Protein AF-0000000066821382 (afdb_homodimer)

Foldseek 3Di:
DDDDDDPPPDDPPPPPPPPPPPPPPPPPPPPVPPCPPPPCPVVVQDDVLVVQVVLPAASAPAAPQWDHKDADPPFQKMKIAGPAWFWDDQPQKIKIFGRMWIFHGHRPDTPPIPGIDIDDDDDDFAWDDWDADPVVRDIDTDTDDDDDDDDSVSRNDHHHTDPDRPSPPPPPCPDD/DDDDPPVVPDDPPDPDDPPPPVPPVPPVPPPVPPVPPPPCPVVVQDDVLNVQVVLPAASQPAAPQWDHKDADPPFQKMKIAGPAWFWDDQPLKIKIFGRMWIFGGHRPDTPPIPGIDIDDDDDDFAWDDWDADPVVRDIDTDTDDDDDDDDSVSRNDHHHTDPDRPSPPPPPCPDD

InterPro domains:
  IPR007493 Protein of unknown function DUF538 [PF04398] (48-156)
  IPR007493 Protein of unknown function DUF538 [PTHR31676] (42-161)
  IPR036758 At5g01610-like superfamily [G3DSA:2.30.240.10] (38-162)
  IPR036758 At5g01610-like superfamily [SSF141562] (22-162)

Nearest PDB structures (foldseek):
  4k15-assembly1_A-2  TM=2.696E-01  e=7.708E-01  Listeria monocytogenes EGD-e
  4inq-assembly1_A  TM=3.608E-01  e=7.404E+00  Saccharomyces cerevisiae S288C
  6rfq-assembly1_G  TM=1.574E-01  e=4.145E+00  Yarrowia lipolytica
  4k15-assembly1_C-2  TM=2.832E-01  e=1.293E+00  Listeria monocytogenes EGD-e
  4k15-assembly1_A-2  TM=2.676E-01  e=1.220E+00  Listeria monocytogenes EGD-e

Secondary structure (DSSP, 8-state):
---------------------GGGGGGGGTT----------------HHHHGGGGT--GGGS-TTEEEEEE-TTT-EEEEEESS-EEEEETTEEEEEEEEEEEEEETTEEEEEEEEEEEES-EEEEEEEEEEETTTTEEEEEE---EEEEEGGGGSSPPPPBS---GGGS------/----------------------GGGGGGGTT----------------HHHHGGGGT--GGGS-TTEEEEEE-TTT-EEEEEESS-EEEEETTEEEEEEEEEEEEEETTEEEEEEEEEEEESSEEEEEEEEEEETTTTEEEEEE---EEEEEGGGGSSPPPPBS---GGGS------

Radius of gyration: 49.77 Å; Cα contacts (8 Å, |Δi|>4): 606; chains: 2; bounding box: 99×186×164 Å

Solvent-accessible surface area (backbone atoms only — not comparable to full-atom values): 20561 Å² total; per-residue (Å²): 138,88,78,80,82,88,82,71,87,80,82,83,77,77,82,76,80,75,78,72,79,75,70,68,66,67,66,67,65,63,66,72,62,78,76,65,72,72,69,70,70,68,63,62,86,70,53,66,51,70,48,31,49,78,32,64,36,50,32,17,78,46,52,65,50,58,74,47,68,49,72,38,89,88,74,23,39,33,38,37,35,33,81,54,56,29,22,38,76,52,90,94,28,45,32,41,32,46,32,55,29,36,29,30,49,47,76,35,34,35,35,73,32,43,39,39,32,39,39,42,65,72,41,76,40,46,38,27,30,39,36,49,38,75,91,77,46,31,31,37,39,30,39,56,86,48,70,48,75,44,59,40,74,81,23,56,59,60,37,70,65,30,84,62,76,67,76,72,67,61,81,74,74,69,78,128,135,83,90,72,88,73,81,76,82,77,82,80,78,80,72,83,80,79,77,72,83,70,71,68,67,64,67,70,63,60,67,71,61,80,75,63,73,72,70,70,72,68,64,62,84,74,54,66,49,69,49,32,48,79,30,64,37,50,33,17,77,46,52,64,51,59,72,47,68,51,71,38,90,86,74,23,40,34,38,36,35,33,81,53,54,29,23,40,75,53,89,93,29,46,33,40,34,46,32,55,30,36,30,32,49,48,78,36,33,36,34,73,32,44,39,39,31,37,39,46,68,62,40,76,38,46,38,26,31,38,37,50,38,75,91,78,44,33,30,38,38,30,38,54,86,48,70,48,75,44,59,41,76,81,24,55,59,61,37,68,64,31,86,62,74,66,75,70,66,61,82,75,72,69,81,128

Structure (mmCIF, N/CA/C/O backbone):
data_AF-0000000066821382-model_v1
#
loop_
_entity.id
_entity.type
_entity.pdbx_description
1 polymer 'DUF538 family protein'
#
loop_
_atom_site.group_PDB
_atom_site.id
_atom_site.type_symbol
_atom_site.label_atom_id
_atom_site.label_alt_id
_atom_site.label_comp_id
_atom_site.label_asym_id
_atom_site.label_entity_id
_atom_site.label_seq_id
_atom_site.pdbx_PDB_ins_code
_atom_site.Cartn_x
_atom_site.Cartn_y
_atom_site.Cartn_z
_atom_site.occupancy
_atom_site.B_iso_or_equiv
_atom_site.auth_seq_id
_atom_site.auth_comp_id
_atom_site.auth_asym_id
_atom_site.auth_atom_id
_atom_site.pdbx_PDB_model_num
ATOM 1 N N . MET A 1 1 ? -26.812 64.25 125.25 1 33.34 1 MET A N 1
ATOM 2 C CA . MET A 1 1 ? -27.469 64.812 124.062 1 33.34 1 MET A CA 1
ATOM 3 C C . MET A 1 1 ? -26.703 64.438 122.75 1 33.34 1 MET A C 1
ATOM 5 O O . MET A 1 1 ? -25.547 64.75 122.625 1 33.34 1 MET A O 1
ATOM 9 N N . ILE A 1 2 ? -27.219 63.312 122.125 1 29.34 2 ILE A N 1
ATOM 10 C CA . ILE A 1 2 ? -26.797 62.219 121.25 1 29.34 2 ILE A CA 1
ATOM 11 C C . ILE A 1 2 ? -26.406 62.75 119.875 1 29.34 2 ILE A C 1
ATOM 13 O O . ILE A 1 2 ? -27.234 63.344 119.188 1 29.34 2 ILE A O 1
ATOM 17 N N . LEU A 1 3 ? -25.25 62.906 119.562 1 30.94 3 LEU A N 1
ATOM 18 C CA . LEU A 1 3 ? -24.406 63.531 118.562 1 30.94 3 LEU A CA 1
ATOM 19 C C . LEU A 1 3 ? -24.719 63 117.125 1 30.94 3 LEU A C 1
ATOM 21 O O . LEU A 1 3 ? -24.766 63.781 116.188 1 30.94 3 LEU A O 1
ATOM 25 N N . ILE A 1 4 ? -24.938 61.594 117 1 28.86 4 ILE A N 1
ATOM 26 C CA . ILE A 1 4 ? -24.047 61.031 116.062 1 28.86 4 ILE A CA 1
ATOM 27 C C . ILE A 1 4 ? -24.578 61.25 114.625 1 28.86 4 ILE A C 1
ATOM 29 O O . ILE A 1 4 ? -23.891 61.781 113.75 1 28.86 4 ILE A O 1
ATOM 33 N N . GLN A 1 5 ? -25.125 60.188 113.812 1 26.41 5 GLN A N 1
ATOM 34 C CA . GLN A 1 5 ? -24.422 59.5 112.75 1 26.41 5 GLN A CA 1
ATOM 35 C C . GLN A 1 5 ? -24.938 59.938 111.375 1 26.41 5 GLN A C 1
ATOM 37 O O . GLN A 1 5 ? -24.156 60.281 110.5 1 26.41 5 GLN A O 1
ATOM 42 N N . SER A 1 6 ? -26.062 59.281 110.75 1 31.16 6 SER A N 1
ATOM 43 C CA . SER A 1 6 ? -25.953 58.281 109.688 1 31.16 6 SER A CA 1
ATOM 44 C C . SER A 1 6 ? -26.391 58.875 108.312 1 31.16 6 SER A C 1
ATOM 46 O O . SER A 1 6 ? -27.594 59.094 108.125 1 31.16 6 SER A O 1
ATOM 48 N N . LEU A 1 7 ? -25.703 59.875 107.688 1 36.47 7 LEU A N 1
ATOM 49 C CA . LEU A 1 7 ? -26.016 60.656 106.5 1 36.47 7 LEU A CA 1
ATOM 50 C C . LEU A 1 7 ? -26.031 59.781 105.25 1 36.47 7 LEU A C 1
ATOM 52 O O . LEU A 1 7 ? -24.984 59.438 104.75 1 36.47 7 LEU A O 1
ATOM 56 N N . THR A 1 8 ? -26.891 58.688 105.125 1 31.89 8 THR A N 1
ATOM 57 C CA . THR A 1 8 ? -26.812 57.625 104.125 1 31.89 8 THR A CA 1
ATOM 58 C C . THR A 1 8 ? -27.234 58.094 102.75 1 31.89 8 THR A C 1
ATOM 60 O O . THR A 1 8 ? -27.844 57.344 102 1 31.89 8 THR A O 1
ATOM 63 N N . ALA A 1 9 ? -27.375 59.344 102.312 1 34.75 9 ALA A N 1
ATOM 64 C CA . ALA A 1 9 ? -28.234 59.594 101.188 1 34.75 9 ALA A CA 1
ATOM 65 C C . ALA A 1 9 ? -27.625 59.031 99.875 1 34.75 9 ALA A C 1
ATOM 67 O O . ALA A 1 9 ? -26.516 59.406 99.5 1 34.7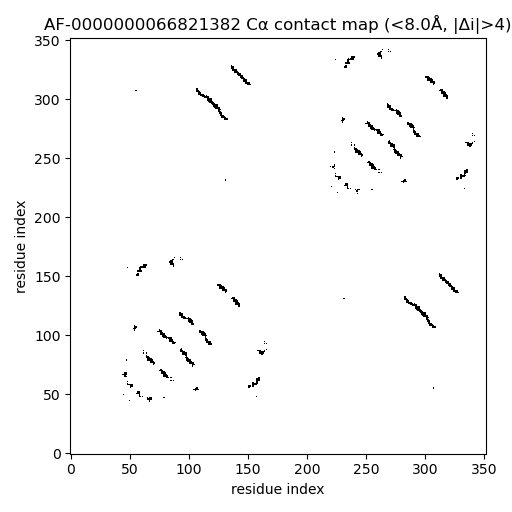5 9 ALA A O 1
ATOM 68 N N . ARG A 1 10 ? -28.047 57.781 99.375 1 33.97 10 ARG A N 1
ATOM 69 C CA . ARG A 1 10 ? -27.719 56.875 98.312 1 33.97 10 ARG A CA 1
ATOM 70 C C . ARG A 1 10 ? -27.953 57.531 96.938 1 33.97 10 ARG A C 1
ATOM 72 O O . ARG A 1 10 ? -29 58.156 96.688 1 33.97 10 ARG A O 1
ATOM 79 N N . LYS A 1 11 ? -26.859 57.812 96.125 1 34.06 11 LYS A N 1
ATOM 80 C CA . LYS A 1 11 ? -26.516 58.469 94.875 1 34.06 11 LYS A CA 1
ATOM 81 C C . LYS A 1 11 ? -27.156 57.75 93.688 1 34.06 11 LYS A C 1
ATOM 83 O O . LYS A 1 11 ? -26.938 56.562 93.5 1 34.06 11 LYS A O 1
ATOM 88 N N . ARG A 1 12 ? -28.422 58 93.312 1 31.97 12 ARG A N 1
ATOM 89 C CA . ARG A 1 12 ? -29.234 57.438 92.25 1 31.97 12 ARG A CA 1
ATOM 90 C C . ARG A 1 12 ? -28.562 57.594 90.875 1 31.97 12 ARG A C 1
ATOM 92 O O . ARG A 1 12 ? -28.438 58.719 90.375 1 31.97 12 ARG A O 1
ATOM 99 N N . LEU A 1 13 ? -27.453 56.875 90.562 1 34.56 13 LEU A N 1
ATOM 100 C CA . LEU A 1 13 ? -26.625 56.938 89.375 1 34.56 13 LEU A CA 1
ATOM 101 C C . LEU A 1 13 ? -27.422 56.562 88.125 1 34.56 13 LEU A C 1
ATOM 103 O O . LEU A 1 13 ? -27.953 55.438 88.062 1 34.56 13 LEU A O 1
ATOM 107 N N . SER A 1 14 ? -28.156 57.469 87.438 1 35 14 SER A N 1
ATOM 108 C CA . SER A 1 14 ? -29.016 57.25 86.312 1 35 14 SER A CA 1
ATOM 109 C C . SER A 1 14 ? -28.219 56.688 85.125 1 35 14 SER A C 1
ATOM 111 O O . SER A 1 14 ? -27.125 57.156 84.812 1 35 14 SER A O 1
ATOM 113 N N . PRO A 1 15 ? -28.469 55.406 84.688 1 38.06 15 PRO A N 1
ATOM 114 C CA . PRO A 1 15 ? -27.781 54.594 83.688 1 38.06 15 PRO A CA 1
ATOM 115 C C . PRO A 1 15 ? -27.859 55.219 82.312 1 38.06 15 PRO A C 1
ATOM 117 O O . PRO A 1 15 ? -28.953 55.531 81.812 1 38.06 15 PRO A O 1
ATOM 120 N N . ARG A 1 16 ? -26.984 56.188 81.875 1 37.44 16 ARG A N 1
ATOM 121 C CA . ARG A 1 16 ? -26.969 56.781 80.562 1 37.44 16 ARG A CA 1
ATOM 122 C C . ARG A 1 16 ? -26.906 55.719 79.5 1 37.44 16 ARG A C 1
ATOM 124 O O . ARG A 1 16 ? -26.141 54.75 79.562 1 37.44 16 ARG A O 1
ATOM 131 N N . GLU A 1 17 ? -28 55.531 78.75 1 40.66 17 GLU A N 1
ATOM 132 C CA . GLU A 1 17 ? -28.281 54.656 77.562 1 40.66 17 GLU A CA 1
ATOM 133 C C . GLU A 1 17 ? -27.281 54.875 76.438 1 40.66 17 GLU A C 1
ATOM 135 O O . GLU A 1 17 ? -27.141 55.969 75.938 1 40.66 17 GLU A O 1
ATOM 140 N N . ASP A 1 18 ? -26.094 54.375 76.625 1 36.59 18 ASP A N 1
ATOM 141 C CA . ASP A 1 18 ? -25.078 54.406 75.562 1 36.59 18 ASP A CA 1
ATOM 142 C C . ASP A 1 18 ? -25.625 53.844 74.25 1 36.59 18 ASP A C 1
ATOM 144 O O . ASP A 1 18 ? -26.047 52.688 74.188 1 36.59 18 ASP A O 1
ATOM 148 N N . MET A 1 19 ? -26.375 54.688 73.562 1 37.84 19 MET A N 1
ATOM 149 C CA . MET A 1 19 ? -26.828 54.375 72.188 1 37.84 19 MET A CA 1
ATOM 150 C C . MET A 1 19 ? -25.641 53.969 71.312 1 37.84 19 MET A C 1
ATOM 152 O O . MET A 1 19 ? -24.719 54.75 71.125 1 37.84 19 MET A O 1
ATOM 156 N N . PHE A 1 20 ? -25.125 52.75 71.438 1 37.72 20 PHE A N 1
ATOM 157 C CA . PHE A 1 20 ? -24.078 52.156 70.625 1 37.72 20 PHE A CA 1
ATOM 158 C C . PHE A 1 20 ? -24.391 52.281 69.188 1 37.72 20 PHE A C 1
ATOM 160 O O . PHE A 1 20 ? -25.531 52.062 68.75 1 37.72 20 PHE A O 1
ATOM 167 N N . PRO A 1 21 ? -23.5 53.062 68.375 1 42.47 21 PRO A N 1
ATOM 168 C CA . PRO A 1 21 ? -23.562 53.375 66.938 1 42.47 21 PRO A CA 1
ATOM 169 C C . PRO A 1 21 ? -23.594 52.125 66.062 1 42.47 21 PRO A C 1
ATOM 171 O O . PRO A 1 21 ? -22.828 51.188 66.312 1 42.47 21 PRO A O 1
ATOM 174 N N . GLN A 1 22 ? -24.781 51.688 65.625 1 44.44 22 GLN A N 1
ATOM 175 C CA . GLN A 1 22 ? -25.078 50.656 64.625 1 44.44 22 GLN A CA 1
ATOM 176 C C . GLN A 1 22 ? -24.25 50.844 63.375 1 44.44 22 GLN A C 1
ATOM 178 O O . GLN A 1 22 ? -24.406 50.094 62.406 1 44.44 22 GLN A O 1
ATOM 183 N N . THR A 1 23 ? -23.547 51.969 63.344 1 46.59 23 THR A N 1
ATOM 184 C CA . THR A 1 23 ? -23.125 52.281 61.969 1 46.59 23 THR A CA 1
ATOM 185 C C . THR A 1 23 ? -22.062 51.281 61.5 1 46.59 23 THR A C 1
ATOM 187 O O . THR A 1 23 ? -21.672 51.25 60.344 1 46.59 23 THR A O 1
ATOM 190 N N . LEU A 1 24 ? -21.422 50.625 62.469 1 44.22 24 LEU A N 1
ATOM 191 C CA . LEU A 1 24 ? -20.172 50.062 61.969 1 44.22 24 LEU A CA 1
ATOM 192 C C . LEU A 1 24 ? -20.438 48.812 61.125 1 44.22 24 LEU A C 1
ATOM 194 O O . LEU A 1 24 ? -19.5 48.219 60.562 1 44.22 24 LEU A O 1
ATOM 198 N N . ILE A 1 25 ? -21.594 48.219 61.312 1 45.25 25 ILE A N 1
ATOM 199 C CA . ILE A 1 25 ? -21.625 46.875 60.781 1 45.25 25 ILE A CA 1
ATOM 200 C C . ILE A 1 25 ? -21.625 46.906 59.25 1 45.25 25 ILE A C 1
ATOM 202 O O . ILE A 1 25 ? -21.391 45.875 58.625 1 45.25 25 ILE A O 1
ATOM 206 N N . LEU A 1 26 ? -22.047 48 58.719 1 45.75 26 LEU A N 1
ATOM 207 C CA . LEU A 1 26 ? -22.359 47.812 57.281 1 45.75 26 LEU A CA 1
ATOM 208 C C . LEU A 1 26 ? -21.078 47.688 56.469 1 45.75 26 LEU A C 1
ATOM 210 O O . LEU A 1 26 ? -21.141 47.312 55.281 1 45.75 26 LEU A O 1
ATOM 214 N N . PHE A 1 27 ? -20.016 48.281 56.969 1 42.78 27 PHE A N 1
ATOM 215 C CA . PHE A 1 27 ? -18.953 48.438 56 1 42.78 27 PHE A CA 1
ATOM 216 C C . PHE A 1 27 ? -18.281 47.125 55.688 1 42.78 27 PHE A C 1
ATOM 218 O O . PHE A 1 27 ? -17.438 47.031 54.781 1 42.78 27 PHE A O 1
ATOM 225 N N . SER A 1 28 ? -18.328 46.219 56.625 1 45.66 28 SER A N 1
ATOM 226 C CA . SER A 1 28 ? -17.406 45.125 56.375 1 45.66 28 SER A CA 1
ATOM 227 C C . SER A 1 28 ? -17.875 44.25 55.219 1 45.66 28 SER A C 1
ATOM 229 O O . SER A 1 28 ? -17.219 43.25 54.844 1 45.66 28 SER A O 1
ATOM 231 N N . ALA A 1 29 ? -19.141 44.344 54.938 1 43.69 29 ALA A N 1
ATOM 232 C CA . ALA A 1 29 ? -19.594 43.344 53.969 1 43.69 29 ALA A CA 1
ATOM 233 C C . ALA A 1 29 ? -18.969 43.562 52.594 1 43.69 29 ALA A C 1
ATOM 235 O O . ALA A 1 29 ? -19.047 42.719 51.719 1 43.69 29 ALA A O 1
ATOM 236 N N . LEU A 1 30 ? -18.656 44.75 52.344 1 45.5 30 LEU A N 1
ATOM 237 C CA . LEU A 1 30 ? -18.469 44.938 50.906 1 45.5 30 LEU A CA 1
ATOM 238 C C . LEU A 1 30 ? -17.188 44.281 50.406 1 45.5 30 LEU A C 1
ATOM 240 O O . LEU A 1 30 ? -16.969 44.156 49.219 1 45.5 30 LEU A O 1
ATOM 244 N N . ILE A 1 31 ? -16.266 44.094 51.344 1 42.88 31 ILE A N 1
ATOM 245 C CA . ILE A 1 31 ? -14.992 43.812 50.688 1 42.88 31 ILE A CA 1
ATOM 246 C C . ILE A 1 31 ? -15.023 42.438 50.062 1 42.88 31 ILE A C 1
ATOM 248 O O . ILE A 1 31 ? -14.016 41.938 49.562 1 42.88 31 ILE A O 1
ATOM 252 N N . ILE A 1 32 ? -15.93 41.625 50.469 1 43.34 32 ILE A N 1
ATOM 253 C CA . ILE A 1 32 ? -15.625 40.312 49.906 1 43.34 32 ILE A CA 1
ATOM 254 C C . ILE A 1 32 ? -15.711 40.375 48.375 1 43.34 32 ILE A C 1
ATOM 256 O O . ILE A 1 32 ? -16.812 40.312 47.812 1 43.34 32 ILE A O 1
ATOM 260 N N . LEU A 1 33 ? -15.43 41.469 47.781 1 37.44 33 LEU A N 1
ATOM 261 C CA . LEU A 1 33 ? -15.383 41.406 46.312 1 37.44 33 LEU A CA 1
ATOM 262 C C . LEU A 1 33 ? -14.562 40.188 45.875 1 37.44 33 LEU A C 1
ATOM 264 O O . LEU A 1 33 ? -13.484 39.938 46.406 1 37.44 33 LEU A O 1
ATOM 268 N N . PHE A 1 34 ? -15.32 39.219 45.219 1 36.75 34 PHE A N 1
ATOM 269 C CA . PHE A 1 34 ? -14.977 38.094 44.375 1 36.75 34 PHE A CA 1
ATOM 270 C C . PHE A 1 34 ? -13.797 38.438 43.469 1 36.75 34 PHE A C 1
ATOM 272 O O . PHE A 1 34 ? -13.93 39.219 42.562 1 36.75 34 PHE A O 1
ATOM 279 N N . HIS A 1 35 ? -12.625 38.562 44.031 1 41.66 35 HIS A N 1
ATOM 280 C CA . HIS A 1 35 ? -11.5 38.406 43.094 1 41.66 35 HIS A CA 1
ATOM 281 C C . HIS A 1 35 ? -11.688 37.156 42.219 1 41.66 35 HIS A C 1
ATOM 283 O O . HIS A 1 35 ? -11.344 36.062 42.625 1 41.66 35 HIS A O 1
ATOM 289 N N . GLY A 1 36 ? -12.906 36.969 41.625 1 37.44 36 GLY A N 1
ATOM 290 C CA . GLY A 1 36 ? -12.773 36.031 40.5 1 37.44 36 GLY A CA 1
ATOM 291 C C . GLY A 1 36 ? -11.57 36.312 39.625 1 37.44 36 GLY A C 1
ATOM 292 O O . GLY A 1 36 ? -11.438 37.406 39.062 1 37.44 36 GLY A O 1
ATOM 293 N N . ASP A 1 37 ? -10.438 35.938 40.125 1 39.5 37 ASP A N 1
ATOM 294 C CA . ASP A 1 37 ? -9.398 35.812 39.094 1 39.5 37 ASP A CA 1
ATOM 295 C C . ASP A 1 37 ? -9.969 35.312 37.781 1 39.5 37 ASP A C 1
ATOM 297 O O . ASP A 1 37 ? -10.406 34.156 37.688 1 39.5 37 ASP A O 1
ATOM 301 N N . LEU A 1 38 ? -10.617 36.188 37.031 1 38.31 38 LEU A N 1
ATOM 302 C CA . LEU A 1 38 ? -10.641 35.906 35.594 1 38.31 38 LEU A CA 1
ATOM 303 C C . LEU A 1 38 ? -9.266 35.438 35.094 1 38.31 38 LEU A C 1
ATOM 305 O O . LEU A 1 38 ? -8.359 36.25 34.938 1 38.31 38 LEU A O 1
ATOM 309 N N . VAL A 1 39 ? -8.766 34.375 35.656 1 36.72 39 VAL A N 1
ATOM 310 C CA . VAL A 1 39 ? -7.785 33.75 34.781 1 36.72 39 VAL A CA 1
ATOM 311 C C . VAL A 1 39 ? -8.281 33.812 33.344 1 36.72 39 VAL A C 1
ATOM 313 O O . VAL A 1 39 ? -9.273 33.156 33 1 36.72 39 VAL A O 1
ATOM 316 N N . LEU A 1 40 ? -8.312 34.969 32.719 1 36.53 40 LEU A N 1
ATOM 317 C CA . LEU A 1 40 ? -8.219 34.938 31.25 1 36.53 40 LEU A CA 1
ATOM 318 C C . LEU A 1 40 ? -7.25 33.844 30.797 1 36.53 40 LEU A C 1
ATOM 320 O O . LEU A 1 40 ? -6.035 34.031 30.906 1 36.53 40 LEU A O 1
ATOM 324 N N . SER A 1 41 ? -7.422 32.625 31.156 1 37.41 41 SER A N 1
ATOM 325 C CA . SER A 1 41 ? -6.77 31.672 30.266 1 37.41 41 SER A CA 1
ATOM 326 C C . SER A 1 41 ? -6.879 32.125 28.812 1 37.41 41 SER A C 1
ATOM 328 O O . SER A 1 41 ? -7.918 31.938 28.172 1 37.41 41 SER A O 1
ATOM 330 N N . THR A 1 42 ? -6.59 33.344 28.469 1 39.59 42 THR A N 1
ATOM 331 C CA . THR A 1 42 ? -6.379 33.656 27.062 1 39.59 42 THR A CA 1
ATOM 332 C C . THR A 1 42 ? -5.68 32.5 26.344 1 39.59 42 THR A C 1
ATOM 334 O O . THR A 1 42 ? -4.461 32.5 26.188 1 39.59 42 THR A O 1
ATOM 337 N N . THR A 1 43 ? -5.66 31.297 26.812 1 41.34 43 THR A N 1
ATOM 338 C CA . THR A 1 43 ? -5.043 30.344 25.891 1 41.34 43 THR A CA 1
ATOM 339 C C . THR A 1 43 ? -5.527 30.594 24.453 1 41.34 43 THR A C 1
ATOM 341 O O . THR A 1 43 ? -6.727 30.5 24.172 1 41.34 43 THR A O 1
ATOM 344 N N . ALA A 1 44 ? -5.238 31.734 23.828 1 46.44 44 ALA A N 1
ATOM 345 C CA . ALA A 1 44 ? -5.465 31.797 22.375 1 46.44 44 ALA A CA 1
ATOM 346 C C . ALA A 1 44 ? -5.742 30.391 21.828 1 46.44 44 ALA A C 1
ATOM 348 O O . ALA A 1 44 ? -5.117 29.422 22.234 1 46.44 44 ALA A O 1
ATOM 349 N N . PRO A 1 45 ? -6.953 30.141 21.406 1 53.03 45 PRO A N 1
ATOM 350 C CA . PRO A 1 45 ? -7.191 28.797 20.891 1 53.03 45 PRO A CA 1
ATOM 351 C C . PRO A 1 45 ? -6.008 28.25 20.078 1 53.03 45 PRO A C 1
ATOM 353 O O . PRO A 1 45 ? -5.566 28.891 19.125 1 53.03 45 PRO A O 1
ATOM 356 N N . ASP A 1 46 ? -4.863 27.609 20.672 1 76.12 46 ASP A N 1
ATOM 357 C CA . ASP A 1 46 ? -3.566 27.141 20.188 1 76.12 46 ASP A CA 1
ATOM 358 C C . ASP A 1 46 ? -3.697 26.469 18.828 1 76.12 46 ASP A C 1
ATOM 360 O O . ASP A 1 46 ? -4.637 25.703 18.594 1 76.12 46 ASP A O 1
ATOM 364 N N . ASP A 1 47 ? -3.268 27.25 17.797 1 91.25 47 ASP A N 1
ATOM 365 C CA . ASP A 1 47 ? -3.143 26.766 16.422 1 91.25 47 ASP A CA 1
ATOM 366 C C . ASP A 1 47 ? -2.33 25.484 16.359 1 91.25 47 ASP A C 1
ATOM 368 O O . ASP A 1 47 ? -1.208 25.422 16.875 1 91.25 47 ASP A O 1
ATOM 372 N N . ILE A 1 48 ? -2.955 24.531 15.945 1 96 48 ILE A N 1
ATOM 373 C CA . ILE A 1 48 ? -2.309 23.234 15.875 1 96 48 ILE A CA 1
ATOM 374 C C . ILE A 1 48 ? -0.967 23.359 15.156 1 96 48 ILE A C 1
ATOM 376 O O . ILE A 1 48 ? -0.024 22.625 15.453 1 96 48 ILE A O 1
ATOM 380 N N . HIS A 1 49 ? -0.793 24.25 14.258 1 97.81 49 HIS A N 1
ATOM 381 C CA . HIS A 1 49 ? 0.432 24.453 13.492 1 97.81 49 HIS A CA 1
ATOM 382 C C . HIS A 1 49 ? 1.571 24.922 14.383 1 97.81 49 HIS A C 1
ATOM 384 O O . HIS A 1 49 ? 2.742 24.688 14.094 1 97.81 49 HIS A O 1
ATOM 390 N N . ASP A 1 50 ? 1.238 25.516 15.492 1 95.44 50 ASP A N 1
ATOM 391 C CA . ASP A 1 50 ? 2.248 25.953 16.453 1 95.44 50 ASP A CA 1
ATOM 392 C C . ASP A 1 50 ? 2.619 24.828 17.406 1 95.44 50 ASP A C 1
ATOM 394 O O . ASP A 1 50 ? 3.66 24.891 18.062 1 95.44 50 ASP A O 1
ATOM 398 N N . VAL A 1 51 ? 1.797 23.875 17.5 1 95.44 51 VAL A N 1
ATOM 399 C CA . VAL A 1 51 ? 2 22.781 18.438 1 95.44 51 VAL A CA 1
ATOM 400 C C . VAL A 1 51 ? 2.896 21.719 17.797 1 95.44 51 VAL A C 1
ATOM 402 O O . VAL A 1 51 ? 3.732 21.109 18.469 1 95.44 51 VAL A O 1
ATOM 405 N N . LEU A 1 52 ? 2.818 21.438 16.5 1 97.38 52 LEU A N 1
ATOM 406 C CA . LEU A 1 52 ? 3.488 20.375 15.781 1 97.38 52 LEU A CA 1
ATOM 407 C C . LEU A 1 52 ? 5 20.438 15.984 1 97.38 52 LEU A C 1
ATOM 409 O O . LEU A 1 52 ? 5.629 19.422 16.312 1 97.38 52 LEU A O 1
ATOM 413 N N . PRO A 1 53 ? 5.574 21.703 15.969 1 97 53 PRO A N 1
ATOM 414 C CA . PRO A 1 53 ? 7.023 21.766 16.156 1 97 53 PRO A CA 1
ATOM 415 C C . PRO A 1 53 ? 7.445 21.375 17.578 1 97 53 PRO A C 1
ATOM 417 O O . PRO A 1 53 ? 8.555 20.891 17.781 1 97 53 PRO A O 1
ATOM 420 N N . GLN A 1 54 ? 6.605 21.547 18.453 1 95.44 54 GLN A N 1
ATOM 421 C CA . GLN A 1 54 ? 6.914 21.172 19.828 1 95.44 54 GLN A CA 1
ATOM 422 C C . GLN A 1 54 ? 7.059 19.656 19.953 1 95.44 54 GLN A C 1
ATOM 424 O O . GLN A 1 54 ? 7.707 19.156 20.891 1 95.44 54 GLN A O 1
ATOM 429 N N . TYR A 1 55 ? 6.484 19.016 19.016 1 96.62 55 TYR A N 1
ATOM 430 C CA . TYR A 1 55 ? 6.578 17.562 19.016 1 96.62 55 TYR A CA 1
ATOM 431 C C . TYR A 1 55 ? 7.52 17.078 17.922 1 96.62 55 TYR A C 1
ATOM 433 O O . TYR A 1 55 ? 7.504 15.891 17.547 1 96.62 55 TYR A O 1
ATOM 441 N N . GLY A 1 56 ? 8.281 18 17.297 1 97.06 56 GLY A N 1
ATOM 442 C CA . GLY A 1 56 ? 9.312 17.641 16.344 1 97.06 56 GLY A CA 1
ATOM 443 C C . GLY A 1 56 ? 8.797 17.562 14.914 1 97.06 56 GLY A C 1
ATOM 444 O O . GLY A 1 56 ? 9.508 17.094 14.023 1 97.06 56 GLY A O 1
ATOM 445 N N . PHE A 1 57 ? 7.551 17.938 14.688 1 98.25 57 PHE A N 1
ATOM 446 C CA . PHE A 1 57 ? 6.961 17.875 13.352 1 98.25 57 PHE A CA 1
ATOM 447 C C . PHE A 1 57 ? 6.977 19.234 12.68 1 98.25 57 PHE A C 1
ATOM 449 O O . PHE A 1 57 ? 6.883 20.266 13.359 1 98.25 57 PHE A O 1
ATOM 456 N N . PRO A 1 58 ? 7.125 19.25 11.391 1 97.75 58 PRO A N 1
ATOM 457 C CA . PRO A 1 58 ? 6.938 20.531 10.703 1 97.75 58 PRO A CA 1
ATOM 458 C C . PRO A 1 58 ? 5.5 21.031 10.773 1 97.75 58 PRO A C 1
ATOM 460 O O . PRO A 1 58 ? 4.562 20.234 10.766 1 97.75 58 PRO A O 1
ATOM 463 N N . LYS A 1 59 ? 5.328 22.312 10.766 1 96.69 59 LYS A N 1
ATOM 464 C CA . LYS A 1 59 ? 4.02 22.938 10.977 1 96.69 59 LYS A CA 1
ATOM 465 C C . LYS A 1 59 ? 3.104 22.703 9.773 1 96.69 59 LYS A C 1
ATOM 467 O O . LYS A 1 59 ? 1.879 22.734 9.914 1 96.69 59 LYS A O 1
ATOM 472 N N . GLY A 1 60 ? 3.691 22.344 8.562 1 97.12 60 GLY A N 1
ATOM 473 C CA . GLY A 1 60 ? 2.918 22.281 7.336 1 97.12 60 GLY A CA 1
ATOM 474 C C . GLY A 1 60 ? 2.318 20.922 7.074 1 97.12 60 GLY A C 1
ATOM 475 O O . GLY A 1 60 ? 1.806 20.656 5.98 1 97.12 60 GLY A O 1
ATOM 476 N N . LEU A 1 61 ? 2.326 19.984 8.016 1 97.88 61 LEU A N 1
ATOM 477 C CA . LEU A 1 61 ? 1.758 18.656 7.836 1 97.88 61 LEU A CA 1
ATOM 478 C C . LEU A 1 61 ? 0.239 18.719 7.723 1 97.88 61 LEU A C 1
ATOM 480 O O . LEU A 1 61 ? -0.391 17.797 7.215 1 97.88 61 LEU A O 1
ATOM 484 N N . LEU A 1 62 ? -0.323 19.797 8.289 1 98.19 62 LEU A N 1
ATOM 485 C CA . LEU A 1 62 ? -1.769 19.984 8.242 1 98.19 62 LEU A CA 1
ATOM 486 C C . LEU A 1 62 ? -2.129 21.25 7.473 1 98.19 62 LEU A C 1
ATOM 488 O O . LEU A 1 62 ? -1.373 22.219 7.484 1 98.19 62 LEU A O 1
ATOM 492 N N . PRO A 1 63 ? -3.238 21.203 6.855 1 97.69 63 PRO A N 1
ATOM 493 C CA . PRO A 1 63 ? -3.629 22.375 6.055 1 97.69 63 PRO A CA 1
ATOM 494 C C . PRO A 1 63 ? -4.125 23.531 6.914 1 97.69 63 PRO A C 1
ATOM 496 O O . PRO A 1 63 ? -4.297 23.391 8.125 1 97.69 63 PRO A O 1
ATOM 499 N N . ASN A 1 64 ? -4.336 24.656 6.262 1 97.81 64 ASN A N 1
ATOM 500 C CA . ASN A 1 64 ? -4.566 25.906 6.965 1 97.81 64 ASN A CA 1
ATOM 501 C C . ASN A 1 64 ? -6.016 26.031 7.426 1 97.81 64 ASN A C 1
ATOM 503 O O . ASN A 1 64 ? -6.379 27.016 8.086 1 97.81 64 ASN A O 1
ATOM 507 N N . ASN A 1 65 ? -6.879 25.062 7.113 1 97.56 65 ASN A N 1
ATOM 508 C CA . ASN A 1 65 ? -8.281 25.203 7.488 1 97.56 65 ASN A CA 1
ATOM 509 C C . ASN A 1 65 ? -8.602 24.422 8.758 1 97.56 65 ASN A C 1
ATOM 511 O O . ASN A 1 65 ? -9.758 24.078 9.008 1 97.56 65 ASN A O 1
ATOM 515 N N . ALA A 1 66 ? -7.539 24.047 9.438 1 98.06 66 ALA A N 1
ATOM 516 C CA . ALA A 1 66 ? -7.75 23.516 10.781 1 98.06 66 ALA A CA 1
ATOM 517 C C . ALA A 1 66 ? -8.297 24.594 11.719 1 98.06 66 ALA A C 1
ATOM 519 O O . ALA A 1 66 ? -7.711 25.672 11.852 1 98.06 66 ALA A O 1
ATOM 520 N N . VAL A 1 67 ? -9.391 24.266 12.445 1 97.06 67 VAL A N 1
ATOM 521 C CA . VAL A 1 67 ? -10.062 25.297 13.211 1 97.06 67 VAL A CA 1
ATOM 522 C C . VAL A 1 67 ? -9.891 25.031 14.711 1 97.06 67 VAL A C 1
ATOM 524 O O . VAL A 1 67 ? -9.859 25.969 15.516 1 97.06 67 VAL A O 1
ATOM 527 N N . SER A 1 68 ? -9.766 23.812 15.094 1 96.88 68 SER A N 1
ATOM 528 C CA . SER A 1 68 ? -9.594 23.484 16.5 1 96.88 68 SER A CA 1
ATOM 529 C C . SER A 1 68 ? -8.922 22.125 16.672 1 96.88 68 SER A C 1
ATOM 531 O O . SER A 1 68 ? -8.789 21.375 15.719 1 96.88 68 SER A O 1
ATOM 533 N N . TYR A 1 69 ? -8.484 21.891 17.891 1 97.88 69 TYR A N 1
ATOM 534 C CA . TYR A 1 69 ? -7.898 20.594 18.219 1 97.88 69 TYR A CA 1
ATOM 535 C C . TYR A 1 69 ? -8.031 20.281 19.703 1 97.88 69 TYR A C 1
ATOM 537 O O . TYR A 1 69 ? -8.289 21.188 20.516 1 97.88 69 TYR A O 1
ATOM 545 N N . THR A 1 70 ? -7.961 19.016 20 1 97.31 70 THR A N 1
ATOM 546 C CA . THR A 1 70 ? -7.781 18.531 21.359 1 97.31 70 THR A CA 1
ATOM 547 C C . THR A 1 70 ? -6.531 17.656 21.469 1 97.31 70 THR A C 1
ATOM 549 O O . THR A 1 70 ? -6.133 17.016 20.5 1 97.31 70 THR A O 1
ATOM 552 N N . LEU A 1 71 ? -5.906 17.719 22.594 1 96.94 71 LEU A N 1
ATOM 553 C CA . LEU A 1 71 ? -4.738 16.891 22.875 1 96.94 71 LEU A CA 1
ATOM 554 C C . LEU A 1 71 ? -4.723 16.453 24.328 1 96.94 71 LEU A C 1
ATOM 556 O O . LEU A 1 71 ? -4.656 17.281 25.234 1 96.94 71 LEU A O 1
ATOM 560 N N . SER A 1 72 ? -4.746 15.188 24.469 1 96.44 72 SER A N 1
ATOM 561 C CA . SER A 1 72 ? -4.719 14.648 25.828 1 96.44 72 SER A CA 1
ATOM 562 C C . SER A 1 72 ? -3.295 14.57 26.359 1 96.44 72 SER A C 1
ATOM 564 O O . SER A 1 72 ? -2.441 13.891 25.781 1 96.44 72 SER A O 1
ATOM 566 N N . PRO A 1 73 ? -3.031 15.203 27.438 1 91.88 73 PRO A N 1
ATOM 567 C CA . PRO A 1 73 ? -1.682 15.125 28 1 91.88 73 PRO A CA 1
ATOM 568 C C . PRO A 1 73 ? -1.363 13.75 28.594 1 91.88 73 PRO A C 1
ATOM 570 O O . PRO A 1 73 ? -0.192 13.414 28.781 1 91.88 73 PRO A O 1
ATOM 573 N N . ASP A 1 74 ? -2.396 12.922 28.812 1 94.75 74 ASP A N 1
ATOM 574 C CA . ASP A 1 74 ? -2.225 11.633 29.484 1 94.75 74 ASP A CA 1
ATOM 575 C C . ASP A 1 74 ? -1.717 10.578 28.5 1 94.75 74 ASP A C 1
ATOM 577 O O . ASP A 1 74 ? -0.769 9.852 28.797 1 94.75 74 ASP A O 1
ATOM 581 N N . ASP A 1 75 ? -2.342 10.555 27.312 1 96.69 75 ASP A N 1
ATOM 582 C CA . ASP A 1 75 ? -2.006 9.461 26.406 1 96.69 75 ASP A CA 1
ATOM 583 C C . ASP A 1 75 ? -1.591 9.984 25.031 1 96.69 75 ASP A C 1
ATOM 585 O O . ASP A 1 75 ? -1.272 9.211 24.125 1 96.69 75 ASP A O 1
ATOM 589 N N . GLY A 1 76 ? -1.667 11.266 24.891 1 97.06 76 GLY A N 1
ATOM 590 C CA . GLY A 1 76 ? -1.229 11.867 23.641 1 97.06 76 GLY A CA 1
ATOM 591 C C . GLY A 1 76 ? -2.283 11.805 22.547 1 97.06 76 GLY A C 1
ATOM 592 O O . GLY A 1 76 ? -2.037 12.227 21.422 1 97.06 76 GLY A O 1
ATOM 593 N N . PHE A 1 77 ? -3.488 11.258 22.906 1 98.44 77 PHE A N 1
ATOM 594 C CA . PHE A 1 77 ? -4.566 11.219 21.922 1 98.44 77 PHE A CA 1
ATOM 595 C C . PHE A 1 77 ? -4.965 12.625 21.5 1 98.44 77 PHE A C 1
ATOM 597 O O . PHE A 1 77 ? -5.062 13.531 22.328 1 98.44 77 PHE A O 1
ATOM 604 N N . PHE A 1 78 ? -5.211 12.773 20.172 1 98.12 78 PHE A N 1
ATOM 605 C CA . PHE A 1 78 ? -5.578 14.094 19.672 1 98.12 78 PHE A CA 1
ATOM 606 C C . PHE A 1 78 ? -6.699 14 18.656 1 98.12 78 PHE A C 1
ATOM 608 O O . PHE A 1 78 ? -6.922 12.938 18.062 1 98.12 78 PHE A O 1
ATOM 615 N N . THR A 1 79 ? -7.359 15.039 18.484 1 98.56 79 THR A N 1
ATOM 616 C CA . THR A 1 79 ? -8.273 15.273 17.375 1 98.56 79 THR A CA 1
ATOM 617 C C . THR A 1 79 ? -8.062 16.656 16.766 1 98.56 79 THR A C 1
ATOM 619 O O . THR A 1 79 ? -7.695 17.594 17.484 1 98.56 79 THR A O 1
ATOM 622 N N . VAL A 1 80 ? -8.18 16.766 15.508 1 98.56 80 VAL A N 1
ATOM 623 C CA . VAL A 1 80 ? -8.141 18.047 14.789 1 98.56 80 VAL A CA 1
ATOM 624 C C . VAL A 1 80 ? -9.414 18.203 13.961 1 98.56 80 VAL A C 1
ATOM 626 O O . VAL A 1 80 ? -9.836 17.266 13.266 1 98.56 80 VAL A O 1
ATOM 629 N N . GLN A 1 81 ? -10.023 19.328 14.078 1 98.5 81 GLN A N 1
ATOM 630 C CA . GLN A 1 81 ? -11.203 19.656 13.297 1 98.5 81 GLN A CA 1
ATOM 631 C C . GLN A 1 81 ? -10.875 20.641 12.188 1 98.5 81 GLN A C 1
ATOM 633 O O . GLN A 1 81 ? -10.406 21.75 12.461 1 98.5 81 GLN A O 1
ATOM 638 N N . LEU A 1 82 ? -11.141 20.234 10.977 1 98.25 82 LEU A N 1
ATOM 639 C CA . LEU A 1 82 ? -11.086 21.156 9.844 1 98.25 82 LEU A CA 1
ATOM 640 C C . LEU A 1 82 ? -12.461 21.75 9.578 1 98.25 82 LEU A C 1
ATOM 642 O O . LEU A 1 82 ? -13.484 21.188 9.961 1 98.25 82 LEU A O 1
ATOM 646 N N . ASP A 1 83 ? -12.461 22.938 8.977 1 97 83 ASP A N 1
ATOM 647 C CA . ASP A 1 83 ? -13.75 23.547 8.688 1 97 83 ASP A CA 1
ATOM 648 C C . ASP A 1 83 ? -14.469 22.797 7.562 1 97 83 ASP A C 1
ATOM 650 O O . ASP A 1 83 ? -15.703 22.859 7.465 1 97 83 ASP A O 1
ATOM 654 N N . ALA A 1 84 ? -13.664 22.094 6.684 1 97.06 84 ALA A N 1
ATOM 655 C CA . ALA A 1 84 ? -14.156 21.25 5.59 1 97.06 84 ALA A CA 1
ATOM 656 C C . ALA A 1 84 ? -13.086 20.25 5.148 1 97.06 84 ALA A C 1
ATOM 658 O O . ALA A 1 84 ? -11.898 20.438 5.438 1 97.06 84 ALA A O 1
ATOM 659 N N . PRO A 1 85 ? -13.477 19.141 4.477 1 97.88 85 PRO A N 1
ATOM 660 C CA . PRO A 1 85 ? -12.445 18.297 3.852 1 97.88 85 PRO A CA 1
ATOM 661 C C . PRO A 1 85 ? -11.539 19.078 2.906 1 97.88 85 PRO A C 1
ATOM 663 O O . PRO A 1 85 ? -11.945 20.109 2.365 1 97.88 85 PRO A O 1
ATOM 666 N N . CYS A 1 86 ? -10.352 18.547 2.777 1 97.75 86 CYS A N 1
ATOM 667 C CA . CYS A 1 86 ? -9.344 19.375 2.121 1 97.75 86 CYS A CA 1
ATOM 668 C C . CYS A 1 86 ? -8.438 18.531 1.236 1 97.75 86 CYS A C 1
ATOM 670 O O . CYS A 1 86 ? -8.039 17.422 1.619 1 97.75 86 CYS A O 1
ATOM 672 N N . TYR A 1 87 ? -8.125 19.047 0.088 1 96.75 87 TYR A N 1
ATOM 673 C CA . TYR A 1 87 ? -7.082 18.484 -0.762 1 96.75 87 TYR A CA 1
ATOM 674 C C . TYR A 1 87 ? -5.84 19.375 -0.746 1 96.75 87 TYR A C 1
ATOM 676 O O . TYR A 1 87 ? -5.941 20.594 -0.778 1 96.75 87 TYR A O 1
ATOM 684 N N . VAL A 1 88 ? -4.719 18.734 -0.646 1 95.81 88 VAL A N 1
ATOM 685 C CA . VAL A 1 88 ? -3.439 19.422 -0.757 1 95.81 88 VAL A CA 1
ATOM 686 C C . VAL A 1 88 ? -2.551 18.703 -1.771 1 95.81 88 VAL A C 1
ATOM 688 O O . VAL A 1 88 ? -2.453 17.469 -1.762 1 95.81 88 VAL A O 1
ATOM 691 N N . HIS A 1 89 ? -1.867 19.438 -2.564 1 89.94 89 HIS A N 1
ATOM 692 C CA . HIS A 1 89 ? -0.892 18.891 -3.502 1 89.94 89 HIS A CA 1
ATOM 693 C C . HIS A 1 89 ? 0.526 19.016 -2.953 1 89.94 89 HIS A C 1
ATOM 695 O O . HIS A 1 89 ? 0.982 20.109 -2.633 1 89.94 89 HIS A O 1
ATOM 701 N N . TRP A 1 90 ? 1.073 17.922 -2.799 1 85.38 90 TRP A N 1
ATOM 702 C CA . TRP A 1 90 ? 2.482 17.875 -2.424 1 85.38 90 TRP A CA 1
ATOM 703 C C . TRP A 1 90 ? 3.326 17.312 -3.561 1 85.38 90 TRP A C 1
ATOM 705 O O . TRP A 1 90 ? 3.389 16.094 -3.754 1 85.38 90 TRP A O 1
ATOM 715 N N . ASP A 1 91 ? 3.988 18.234 -4.188 1 76.88 91 ASP A N 1
ATOM 716 C CA . ASP A 1 91 ? 4.746 17.797 -5.352 1 76.88 91 ASP A CA 1
ATOM 717 C C . ASP A 1 91 ? 3.869 16.969 -6.297 1 76.88 91 ASP A C 1
ATOM 719 O O . ASP A 1 91 ? 2.869 17.469 -6.812 1 76.88 91 ASP A O 1
ATOM 723 N N . ASP A 1 92 ? 4.172 15.695 -6.398 1 74.31 92 ASP A N 1
ATOM 724 C CA . ASP A 1 92 ? 3.443 14.883 -7.367 1 74.31 92 ASP A CA 1
ATOM 725 C C . ASP A 1 92 ? 2.41 14 -6.672 1 74.31 92 ASP A C 1
ATOM 727 O O . ASP A 1 92 ? 1.887 13.055 -7.273 1 74.31 92 ASP A O 1
ATOM 731 N N . GLN A 1 93 ? 2.061 14.461 -5.457 1 87.31 93 GLN A N 1
ATOM 732 C CA . GLN A 1 93 ? 1.125 13.641 -4.699 1 87.31 93 GLN A CA 1
ATOM 733 C C . GLN A 1 93 ? -0.057 14.461 -4.199 1 87.31 93 GLN A C 1
ATOM 735 O O . GLN A 1 93 ? 0.119 15.594 -3.732 1 87.31 93 GLN A O 1
ATOM 740 N N . LEU A 1 94 ? -1.198 13.93 -4.371 1 92.94 94 LEU A N 1
ATOM 741 C CA . LEU A 1 94 ? -2.416 14.508 -3.82 1 92.94 94 LEU A CA 1
ATOM 742 C C . LEU A 1 94 ? -2.76 13.883 -2.477 1 92.94 94 LEU A C 1
ATOM 744 O O . LEU A 1 94 ? -2.738 12.656 -2.336 1 92.94 94 LEU A O 1
ATOM 748 N N . VAL A 1 95 ? -3.057 14.758 -1.544 1 96.19 95 VAL A N 1
ATOM 749 C CA . VAL A 1 95 ? -3.412 14.297 -0.205 1 96.19 95 VAL A CA 1
ATOM 750 C C . VA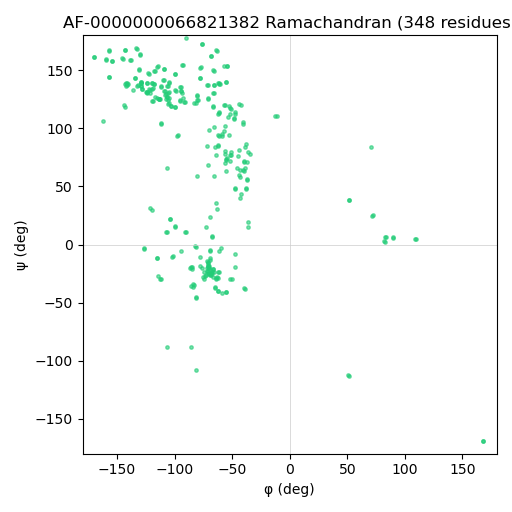L A 1 95 ? -4.805 14.805 0.162 1 96.19 95 VAL A C 1
ATOM 752 O O . VAL A 1 95 ? -5.133 15.969 -0.078 1 96.19 95 VAL A O 1
ATOM 755 N N . TYR A 1 96 ? -5.602 13.906 0.687 1 97.12 96 TYR A N 1
ATOM 756 C CA . TYR A 1 96 ? -6.949 14.227 1.152 1 97.12 96 TYR A CA 1
ATOM 757 C C . TYR A 1 96 ? -7.023 14.188 2.674 1 97.12 96 TYR A C 1
ATOM 759 O O . TYR A 1 96 ? -6.59 13.219 3.299 1 97.12 96 TYR A O 1
ATOM 767 N N . TYR A 1 97 ? -7.598 15.227 3.193 1 98.12 97 TYR A N 1
ATOM 768 C CA . TYR A 1 97 ? -7.867 15.328 4.625 1 98.12 97 TYR A CA 1
ATOM 769 C C . TYR A 1 97 ? -9.367 15.32 4.898 1 98.12 97 TYR A C 1
ATOM 771 O O . TYR A 1 97 ? -10.109 16.156 4.371 1 98.12 97 TYR A O 1
ATOM 779 N N . HIS A 1 98 ? -9.742 14.383 5.742 1 98.44 98 HIS A N 1
ATOM 780 C CA . HIS A 1 98 ? -11.094 14.453 6.273 1 98.44 98 HIS A CA 1
ATOM 781 C C . HIS A 1 98 ? -11.266 15.641 7.211 1 98.44 98 HIS A C 1
ATOM 783 O O . HIS A 1 98 ? -10.281 16.172 7.742 1 98.44 98 HIS A O 1
ATOM 789 N N . SER A 1 99 ? -12.508 16.016 7.469 1 98.38 99 SER A N 1
ATOM 790 C CA . SER A 1 99 ? -12.781 17.125 8.375 1 98.38 99 SER A CA 1
ATOM 791 C C . SER A 1 99 ? -12.32 16.812 9.789 1 98.38 99 SER A C 1
ATOM 793 O O . SER A 1 99 ? -11.984 17.719 10.562 1 98.38 99 SER A O 1
ATOM 795 N N . GLN A 1 100 ? -12.352 15.586 10.062 1 98.75 100 GLN A N 1
ATOM 796 C CA . GLN A 1 100 ? -11.852 15.172 11.375 1 98.75 100 GLN A CA 1
ATOM 797 C C . GLN A 1 100 ? -10.625 14.266 11.234 1 98.75 100 GLN A C 1
ATOM 799 O O . GLN A 1 100 ? -10.664 13.281 10.5 1 98.75 100 GLN A O 1
ATOM 804 N N . ILE A 1 101 ? -9.57 14.656 11.922 1 98.81 101 ILE A N 1
ATOM 805 C CA . ILE A 1 101 ? -8.328 13.891 11.969 1 98.81 101 ILE A CA 1
ATOM 806 C C . ILE A 1 101 ? -8.023 13.492 13.414 1 98.81 101 ILE A C 1
ATOM 808 O O . ILE A 1 101 ? -8.234 14.281 14.336 1 98.81 101 ILE A O 1
ATOM 812 N N . SER A 1 102 ? -7.566 12.289 13.656 1 98.81 102 SER A N 1
ATOM 813 C CA . SER A 1 102 ? -7.219 11.852 15.008 1 98.81 102 SER A CA 1
ATOM 814 C C . SER A 1 102 ? -5.988 10.953 15 1 98.81 102 SER A C 1
ATOM 816 O O . SER A 1 102 ? -5.535 10.523 13.938 1 98.81 102 SER A O 1
ATOM 818 N N . GLY A 1 103 ? -5.477 10.734 16.172 1 98.75 103 GLY A N 1
ATOM 819 C CA . GLY A 1 103 ? -4.32 9.875 16.359 1 98.75 103 GLY A CA 1
ATOM 820 C C . GLY A 1 103 ? -3.705 9.984 17.75 1 98.75 103 GLY A C 1
ATOM 821 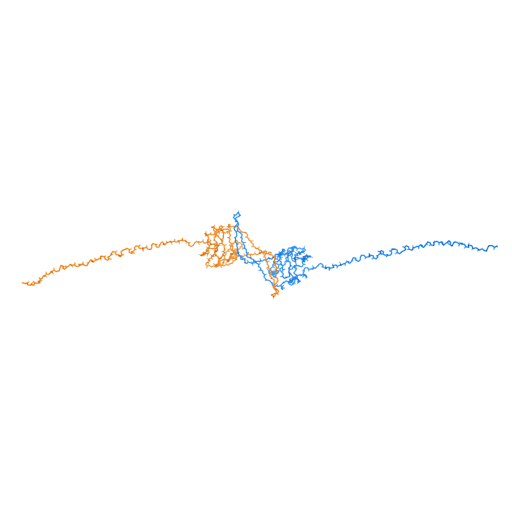O O . GLY A 1 103 ? -4.328 10.523 18.656 1 98.75 103 GLY A O 1
ATOM 822 N N . THR A 1 104 ? -2.57 9.414 17.891 1 98.81 104 THR A N 1
ATOM 823 C CA . THR A 1 104 ? -1.781 9.508 19.109 1 98.81 104 THR A CA 1
ATOM 824 C C . THR A 1 104 ? -0.43 10.164 18.828 1 98.81 104 THR A C 1
ATOM 826 O O . THR A 1 104 ? 0.34 9.68 18 1 98.81 104 THR A O 1
ATOM 829 N N . LEU A 1 105 ? -0.213 11.188 19.531 1 98.12 105 LEU A N 1
ATOM 830 C CA . LEU A 1 105 ? 0.965 12.016 19.297 1 98.12 105 LEU A CA 1
ATOM 831 C C . LEU A 1 105 ? 1.998 11.82 20.391 1 98.12 105 LEU A C 1
ATOM 833 O O . LEU A 1 105 ? 1.664 11.867 21.578 1 98.12 105 LEU A O 1
ATOM 837 N N . THR A 1 106 ? 3.166 11.523 20.047 1 97.25 106 THR A N 1
ATOM 838 C CA . THR A 1 106 ? 4.359 11.547 20.891 1 97.25 106 THR A CA 1
ATOM 839 C C . THR A 1 106 ? 5.488 12.312 20.203 1 97.25 106 THR A C 1
ATOM 841 O O . THR A 1 106 ? 5.375 12.68 19.031 1 97.25 106 THR A O 1
ATOM 844 N N . TYR A 1 107 ? 6.473 12.672 21 1 96.94 107 TYR A N 1
ATOM 845 C CA . TYR A 1 107 ? 7.559 13.414 20.375 1 96.94 107 TYR A CA 1
ATOM 846 C C . TYR A 1 107 ? 8.172 12.625 19.234 1 96.94 107 TYR A C 1
ATOM 848 O O . TYR A 1 107 ? 8.625 11.492 19.422 1 96.94 107 TYR A O 1
ATOM 856 N N . GLY A 1 108 ? 8.156 13.102 18.125 1 97.94 108 GLY A N 1
ATOM 857 C CA . GLY A 1 108 ? 8.812 12.547 16.953 1 97.94 108 GLY A CA 1
ATOM 858 C C . GLY A 1 108 ? 8.008 11.461 16.266 1 97.94 108 GLY A C 1
ATOM 859 O O . GLY A 1 108 ? 8.492 10.805 15.344 1 97.94 108 GLY A O 1
ATOM 860 N N . SER A 1 109 ? 6.797 11.234 16.703 1 98.56 109 SER A N 1
ATOM 861 C CA . SER A 1 109 ? 6.008 10.164 16.094 1 98.56 109 SER A CA 1
ATOM 862 C C . SER A 1 109 ? 4.516 10.391 16.297 1 98.56 109 SER A C 1
ATOM 864 O O . SER A 1 109 ? 4.098 10.922 17.328 1 98.56 109 SER A O 1
ATOM 866 N N . VAL A 1 110 ? 3.762 10.039 15.328 1 98.69 110 VAL A N 1
ATOM 867 C CA . VAL A 1 110 ? 2.309 9.969 15.438 1 98.69 110 VAL A CA 1
ATOM 868 C C . VAL A 1 110 ? 1.819 8.609 14.945 1 98.69 110 VAL A C 1
ATOM 870 O O . VAL A 1 110 ? 2.326 8.086 13.945 1 98.69 110 VAL A O 1
ATOM 873 N N . SER A 1 111 ? 0.893 8.016 15.672 1 98.5 111 SER A N 1
ATOM 874 C CA . SER A 1 111 ? 0.405 6.68 15.336 1 98.5 111 SER A CA 1
ATOM 875 C C . SER A 1 111 ? -1.119 6.621 15.375 1 98.5 111 SER A C 1
ATOM 877 O O . SER A 1 111 ? -1.77 7.57 15.82 1 98.5 111 SER A O 1
ATOM 879 N N . HIS A 1 112 ? -1.649 5.527 14.867 1 98.06 112 HIS A N 1
ATOM 880 C CA . HIS A 1 112 ? -3.088 5.293 14.828 1 98.06 112 HIS A CA 1
ATOM 881 C C . HIS A 1 112 ? -3.822 6.48 14.211 1 98.06 112 HIS A C 1
ATOM 883 O O . HIS A 1 112 ? -4.875 6.891 14.703 1 98.06 112 HIS A O 1
ATOM 889 N N . VAL A 1 113 ? -3.205 7.047 13.211 1 98.69 113 VAL A N 1
ATOM 890 C CA . VAL A 1 113 ? -3.764 8.227 12.547 1 98.69 113 VAL A CA 1
ATOM 891 C C . VAL A 1 113 ? -4.988 7.82 11.727 1 98.69 113 VAL A C 1
ATOM 893 O O . VAL A 1 113 ? -4.973 6.797 11.047 1 98.69 113 VAL A O 1
ATOM 896 N N . SER A 1 114 ? -6.035 8.586 11.773 1 98.31 114 SER A N 1
ATOM 897 C CA . SER A 1 114 ? -7.23 8.484 10.945 1 98.31 114 SER A CA 1
ATOM 898 C C . SER A 1 114 ? -7.578 9.836 10.312 1 98.31 114 SER A C 1
ATOM 900 O O . SER A 1 114 ? -7.371 10.883 10.922 1 98.31 114 SER A O 1
ATOM 902 N N . GLY A 1 115 ? -7.977 9.75 9.023 1 98.56 115 GLY A N 1
ATOM 903 C CA . GLY A 1 115 ? -8.492 10.961 8.398 1 98.56 115 GLY A CA 1
ATOM 904 C C . GLY A 1 115 ? -7.559 11.539 7.355 1 98.56 115 GLY A C 1
ATOM 905 O O . GLY A 1 115 ? -7.789 12.641 6.848 1 98.56 115 GLY A O 1
ATOM 906 N N . ILE A 1 116 ? -6.473 10.891 7.047 1 98.12 116 ILE A N 1
ATOM 907 C CA . ILE A 1 116 ? -5.543 11.352 6.023 1 98.12 116 ILE A CA 1
ATOM 908 C C . ILE A 1 116 ? -5.336 10.25 4.984 1 98.12 116 ILE A C 1
ATOM 910 O O . ILE A 1 116 ? -5.059 9.102 5.336 1 98.12 116 ILE A O 1
ATOM 914 N N . GLN A 1 117 ? -5.453 10.609 3.738 1 96.06 117 GLN A N 1
ATOM 915 C CA . GLN A 1 117 ? -5.211 9.68 2.641 1 96.06 117 GLN A CA 1
ATOM 916 C C . GLN A 1 117 ? -4.312 10.305 1.578 1 96.06 117 GLN A C 1
ATOM 918 O O . GLN A 1 117 ? -4.473 11.477 1.231 1 96.06 117 GLN A O 1
ATOM 923 N N . ALA A 1 118 ? -3.389 9.555 1.11 1 94 118 ALA A N 1
ATOM 924 C CA . ALA A 1 118 ? -2.51 10 0.034 1 94 118 ALA A CA 1
ATOM 925 C C . ALA A 1 118 ? -2.777 9.227 -1.252 1 94 118 ALA A C 1
ATOM 927 O O . ALA A 1 118 ? -2.947 8 -1.223 1 94 118 ALA A O 1
ATOM 928 N N . GLN A 1 119 ? -2.811 9.992 -2.297 1 91 119 GLN A N 1
ATOM 929 C CA . GLN A 1 119 ? -3.027 9.359 -3.594 1 91 119 GLN A CA 1
ATOM 930 C C . GLN A 1 119 ? -1.701 9.039 -4.277 1 91 119 GLN A C 1
ATOM 932 O O . GLN A 1 119 ? -0.819 9.898 -4.363 1 91 119 GLN A O 1
ATOM 937 N N . LYS A 1 120 ? -1.56 7.914 -4.711 1 87.5 120 LYS A N 1
ATOM 938 C CA . LYS A 1 120 ? -0.399 7.516 -5.504 1 87.5 120 LYS A CA 1
ATOM 939 C C . LYS A 1 120 ? -0.822 6.996 -6.875 1 87.5 120 LYS A C 1
ATOM 941 O O . LYS A 1 120 ? -1.792 6.242 -6.984 1 87.5 120 LYS A O 1
ATOM 946 N N . LEU A 1 121 ? -0.212 7.492 -8.016 1 78.31 121 LEU A N 1
ATOM 947 C CA . LEU A 1 121 ? -0.581 7.156 -9.391 1 78.31 121 LEU A CA 1
ATOM 948 C C . LEU A 1 121 ? 0.277 6.008 -9.914 1 78.31 121 LEU A C 1
ATOM 950 O O . LEU A 1 121 ? -0.166 5.238 -10.773 1 78.31 121 LEU A O 1
ATOM 954 N N . PHE A 1 122 ? 1.151 5.527 -9.383 1 78.69 122 PHE A N 1
ATOM 955 C CA . PHE A 1 122 ? 1.931 4.402 -9.883 1 78.69 122 PHE A CA 1
ATOM 956 C C . PHE A 1 122 ? 2.717 3.74 -8.758 1 78.69 122 PHE A C 1
ATOM 958 O O . PHE A 1 122 ? 3.625 4.348 -8.188 1 78.69 122 PHE A O 1
ATOM 965 N N . LEU A 1 123 ? 2.229 2.617 -8.406 1 86.94 123 LEU A N 1
ATOM 966 C CA . LEU A 1 123 ? 2.934 1.876 -7.363 1 86.94 123 LEU A CA 1
ATOM 967 C C . LEU A 1 123 ? 3.045 0.399 -7.727 1 86.94 123 LEU A C 1
ATOM 969 O O . LEU A 1 123 ? 2.105 -0.18 -8.281 1 86.94 123 LEU A O 1
ATOM 973 N N . TRP A 1 124 ? 4.211 -0.069 -7.551 1 89.81 124 TRP A N 1
ATOM 974 C CA . TRP A 1 124 ? 4.383 -1.518 -7.527 1 89.81 124 TRP A CA 1
ATOM 975 C C . TRP A 1 124 ? 4.254 -2.061 -6.109 1 89.81 124 TRP A C 1
ATOM 977 O O . TRP A 1 124 ? 5 -1.654 -5.211 1 89.81 124 TRP A O 1
ATOM 987 N N . LEU A 1 125 ? 3.404 -2.922 -5.887 1 92.62 125 LEU A N 1
ATOM 988 C CA . LEU A 1 125 ? 3.109 -3.457 -4.562 1 92.62 125 LEU A CA 1
ATOM 989 C C . LEU A 1 125 ? 3.516 -4.926 -4.469 1 92.62 125 LEU A C 1
ATOM 991 O O . LEU A 1 125 ? 3.086 -5.746 -5.281 1 92.62 125 LEU A O 1
ATOM 995 N N . PRO A 1 126 ? 4.316 -5.211 -3.51 1 95.19 126 PRO A N 1
ATOM 996 C CA . PRO A 1 126 ? 4.684 -6.621 -3.348 1 95.19 126 PRO A CA 1
ATOM 997 C C . PRO A 1 126 ? 3.531 -7.473 -2.818 1 95.19 126 PRO A C 1
ATOM 999 O O . PRO A 1 126 ? 2.967 -7.168 -1.764 1 95.19 126 PRO A O 1
ATOM 1002 N N . VAL A 1 127 ? 3.215 -8.5 -3.504 1 96.69 127 VAL A N 1
ATOM 1003 C CA . VAL A 1 127 ? 2.229 -9.461 -3.021 1 96.69 127 VAL A CA 1
ATOM 1004 C C . VAL A 1 127 ? 2.877 -10.398 -2.01 1 96.69 127 VAL A C 1
ATOM 1006 O O . VAL A 1 127 ? 3.83 -11.109 -2.336 1 96.69 127 VAL A O 1
ATOM 1009 N N . THR A 1 128 ? 2.309 -10.453 -0.841 1 97.88 128 THR A N 1
ATOM 1010 C CA . THR A 1 128 ? 2.959 -11.234 0.208 1 97.88 128 THR A CA 1
ATOM 1011 C C . THR A 1 128 ? 2.096 -12.43 0.61 1 97.88 128 THR A C 1
ATOM 1013 O O . THR A 1 128 ? 2.549 -13.305 1.347 1 97.88 128 THR A O 1
ATOM 1016 N N . GLY A 1 129 ? 0.824 -12.438 0.139 1 98.38 129 GLY A N 1
ATOM 1017 C CA . GLY A 1 129 ? -0.059 -13.547 0.454 1 98.38 129 GLY A CA 1
ATOM 1018 C C . GLY A 1 129 ? -1.352 -13.523 -0.341 1 98.38 129 GLY A C 1
ATOM 1019 O O . GLY A 1 129 ? -1.726 -12.492 -0.899 1 98.38 129 GLY A O 1
ATOM 1020 N N . ILE A 1 130 ? -1.956 -14.68 -0.366 1 98.69 130 ILE A N 1
ATOM 1021 C CA . ILE A 1 130 ? -3.254 -14.867 -1.003 1 98.69 130 ILE A CA 1
ATOM 1022 C C . ILE A 1 130 ? -4.102 -15.828 -0.175 1 98.69 130 ILE A C 1
ATOM 1024 O O . ILE A 1 130 ? -3.6 -16.844 0.309 1 98.69 130 ILE A O 1
ATOM 1028 N N . LYS A 1 131 ? -5.301 -15.492 -0.027 1 98.75 131 LYS A N 1
ATOM 1029 C CA . LYS A 1 131 ? -6.254 -16.375 0.64 1 98.75 131 LYS A CA 1
ATOM 1030 C C . LYS A 1 131 ? -7.457 -16.656 -0.255 1 98.75 131 LYS A C 1
ATOM 1032 O O . LYS A 1 131 ? -7.98 -15.758 -0.909 1 98.75 131 LYS A O 1
ATOM 1037 N N . VAL A 1 132 ? -7.852 -17.875 -0.225 1 98.5 132 VAL A N 1
ATOM 1038 C CA . VAL A 1 132 ? -9.016 -18.297 -0.991 1 98.5 132 VAL A CA 1
ATOM 1039 C C . VAL A 1 132 ? -10.258 -18.266 -0.104 1 98.5 132 VAL A C 1
ATOM 1041 O O . VAL A 1 132 ? -10.266 -18.844 0.983 1 98.5 132 VAL A O 1
ATOM 1044 N N . HIS A 1 133 ? -11.18 -17.578 -0.537 1 98.12 133 HIS A N 1
ATOM 1045 C CA . HIS A 1 133 ? -12.5 -17.641 0.07 1 98.12 133 HIS A CA 1
ATOM 1046 C C . HIS A 1 133 ? -13.422 -18.578 -0.713 1 98.12 133 HIS A C 1
ATOM 1048 O O . HIS A 1 133 ? -14.125 -18.141 -1.629 1 98.12 133 HIS A O 1
ATOM 1054 N N . GLN A 1 134 ? -13.461 -19.75 -0.301 1 95.31 134 GLN A N 1
ATOM 1055 C CA . GLN A 1 134 ? -14.125 -20.828 -1.033 1 95.31 134 GLN A CA 1
ATOM 1056 C C . GLN A 1 134 ? -15.617 -20.547 -1.168 1 95.31 134 GLN A C 1
ATOM 1058 O O . GLN A 1 134 ? -16.219 -20.812 -2.217 1 95.31 134 GLN A O 1
ATOM 1063 N N . ASP A 1 135 ? -16.234 -20.047 -0.167 1 96.25 135 ASP A N 1
ATOM 1064 C CA . ASP A 1 135 ? -17.672 -19.828 -0.152 1 96.25 135 ASP A CA 1
ATOM 1065 C C . ASP A 1 135 ? -18.078 -18.797 -1.189 1 96.25 135 ASP A C 1
ATOM 1067 O O . ASP A 1 135 ? -19.078 -18.953 -1.888 1 96.25 135 ASP A O 1
ATOM 1071 N N . SER A 1 136 ? -17.25 -17.797 -1.36 1 97.06 136 SER A N 1
ATOM 1072 C CA . SER A 1 136 ? -17.609 -16.703 -2.236 1 97.06 136 SER A CA 1
ATOM 1073 C C . SER A 1 136 ? -16.922 -16.812 -3.59 1 97.06 136 SER A C 1
ATOM 1075 O O . SER A 1 136 ? -17.25 -16.078 -4.527 1 97.06 136 SER A O 1
ATOM 1077 N N . GLY A 1 137 ? -15.961 -17.734 -3.719 1 97.31 137 GLY A N 1
ATOM 1078 C CA . GLY A 1 137 ? -15.219 -17.859 -4.965 1 97.31 137 GLY A CA 1
ATOM 1079 C C . GLY A 1 137 ? -14.266 -16.703 -5.207 1 97.31 137 GLY A C 1
ATOM 1080 O O . GLY A 1 137 ? -13.953 -16.375 -6.352 1 97.31 137 GLY A O 1
ATOM 1081 N N . MET A 1 138 ? -13.82 -16.016 -4.062 1 98.31 138 MET A N 1
ATOM 1082 C CA . MET A 1 138 ? -12.953 -14.852 -4.168 1 98.31 138 MET A CA 1
ATOM 1083 C C . MET A 1 138 ? -11.547 -15.18 -3.689 1 98.31 138 MET A C 1
ATOM 1085 O O . MET A 1 138 ? -11.352 -16.094 -2.881 1 98.31 138 MET A O 1
ATOM 1089 N N . LEU A 1 139 ? -10.578 -14.438 -4.285 1 98.38 139 LEU A N 1
ATOM 1090 C CA . LEU A 1 139 ? -9.195 -14.414 -3.814 1 98.38 139 LEU A CA 1
ATOM 1091 C C . LEU A 1 139 ? -8.867 -13.086 -3.143 1 98.38 139 LEU A C 1
ATOM 1093 O O . LEU A 1 139 ? -9.133 -12.023 -3.699 1 98.38 139 LEU A O 1
ATOM 1097 N N . GLU A 1 140 ? -8.32 -13.18 -1.977 1 98.38 140 GLU A N 1
ATOM 1098 C CA . GLU A 1 140 ? -7.824 -11.984 -1.305 1 98.38 140 GLU A CA 1
ATOM 1099 C C . GLU A 1 140 ? -6.301 -11.891 -1.388 1 98.38 140 GLU A C 1
ATOM 1101 O O . GLU A 1 140 ? -5.594 -12.773 -0.888 1 98.38 140 GLU A O 1
ATOM 1106 N N . PHE A 1 141 ? -5.848 -10.828 -2.002 1 97.38 141 PHE A N 1
ATOM 1107 C CA . PHE A 1 141 ? -4.418 -10.578 -2.152 1 97.38 141 PHE A CA 1
ATOM 1108 C C . PHE A 1 141 ? -3.93 -9.586 -1.103 1 97.38 141 PHE A C 1
ATOM 1110 O O . PHE A 1 141 ? -4.535 -8.531 -0.908 1 97.38 141 PHE A O 1
ATOM 1117 N N . PHE A 1 142 ? -2.848 -9.922 -0.479 1 96.44 142 PHE A N 1
ATOM 1118 C CA . PHE A 1 142 ? -2.24 -9.062 0.533 1 96.44 142 PHE A CA 1
ATOM 1119 C C . PHE A 1 142 ? -0.934 -8.469 0.024 1 96.44 142 PHE A C 1
ATOM 1121 O O . PHE A 1 142 ? -0.153 -9.148 -0.644 1 96.44 142 PHE A O 1
ATOM 1128 N N . VAL A 1 143 ? -0.745 -7.25 0.388 1 93.44 143 VAL A N 1
ATOM 1129 C CA . VAL A 1 143 ? 0.527 -6.625 0.039 1 93.44 143 VAL A CA 1
ATOM 1130 C C . VAL A 1 143 ? 1.315 -6.312 1.309 1 93.44 143 VAL A C 1
ATOM 1132 O O . VAL A 1 143 ? 0.75 -6.27 2.404 1 93.44 143 VAL A O 1
ATOM 1135 N N . GLY A 1 144 ? 2.596 -6.254 1.217 1 85.75 144 GLY A N 1
ATOM 1136 C CA . GLY A 1 144 ? 3.451 -5.922 2.346 1 85.75 144 GLY A CA 1
ATOM 1137 C C . GLY A 1 144 ? 3.234 -4.512 2.863 1 85.75 144 GLY A C 1
ATOM 1138 O O . GLY A 1 144 ? 2.451 -3.748 2.295 1 85.75 144 GLY A O 1
ATOM 1139 N N . ALA A 1 145 ? 3.797 -4.352 3.988 1 86.88 145 ALA A N 1
ATOM 1140 C CA . ALA A 1 145 ? 3.738 -3.018 4.582 1 86.88 145 ALA A CA 1
ATOM 1141 C C . ALA A 1 145 ? 4.422 -1.987 3.686 1 86.88 145 ALA A C 1
ATOM 1143 O O . ALA A 1 145 ? 5.461 -2.268 3.088 1 86.88 145 ALA A O 1
ATOM 1144 N N . LEU A 1 146 ? 3.76 -0.81 3.58 1 91.31 146 LEU A N 1
ATOM 1145 C CA . LEU A 1 146 ? 4.297 0.255 2.74 1 91.31 146 LEU A CA 1
ATOM 1146 C C . LEU A 1 146 ? 4.621 1.492 3.572 1 91.31 146 LEU A C 1
ATOM 1148 O O . LEU A 1 146 ? 3.922 1.793 4.543 1 91.31 146 LEU A O 1
ATOM 1152 N N . SER A 1 147 ? 5.699 2.055 3.275 1 93.44 147 SER A N 1
ATOM 1153 C CA . SER A 1 147 ? 6.078 3.342 3.85 1 93.44 147 SER A CA 1
ATOM 1154 C C . SER A 1 147 ? 6.852 4.188 2.846 1 93.44 147 SER A C 1
ATOM 1156 O O . SER A 1 147 ? 7.363 3.67 1.85 1 93.44 147 SER A O 1
ATOM 1158 N N . GLN A 1 148 ? 6.891 5.484 3.1 1 93.12 148 GLN A N 1
ATOM 1159 C CA . GLN A 1 148 ? 7.633 6.414 2.256 1 93.12 148 GLN A CA 1
ATOM 1160 C C . GLN A 1 148 ? 8.328 7.484 3.096 1 93.12 148 GLN A C 1
ATOM 1162 O O . GLN A 1 148 ? 7.754 7.988 4.062 1 93.12 148 GLN A O 1
ATOM 1167 N N . THR A 1 149 ? 9.508 7.727 2.672 1 95.75 149 THR A N 1
ATOM 1168 C CA . THR A 1 149 ? 10.258 8.773 3.344 1 95.75 149 THR A CA 1
ATOM 1169 C C . THR A 1 149 ? 10.336 10.031 2.477 1 95.75 149 THR A C 1
ATOM 1171 O O . THR A 1 149 ? 10.625 9.945 1.28 1 95.75 149 THR A O 1
ATOM 1174 N N . LEU A 1 150 ? 10.023 11.133 3.066 1 95.62 150 LEU A N 1
ATOM 1175 C CA . LEU A 1 150 ? 10.062 12.438 2.408 1 95.62 150 LEU A CA 1
ATOM 1176 C C . LEU A 1 150 ? 10.82 13.453 3.258 1 95.62 150 LEU A C 1
ATOM 1178 O O . LEU A 1 150 ? 10.828 13.352 4.488 1 95.62 150 LEU A O 1
ATOM 1182 N N . PRO A 1 151 ? 11.445 14.406 2.645 1 96.62 151 PRO A N 1
ATOM 1183 C CA . PRO A 1 151 ? 12.141 15.414 3.449 1 96.62 151 PRO A CA 1
ATOM 1184 C C . PRO A 1 151 ? 11.188 16.266 4.289 1 96.62 151 PRO A C 1
ATOM 1186 O O . PRO A 1 151 ? 10.164 16.734 3.781 1 96.62 151 PRO A O 1
ATOM 1189 N N . ALA A 1 152 ? 11.578 16.5 5.512 1 97.38 152 ALA A N 1
ATOM 1190 C CA . ALA A 1 152 ? 10.773 17.328 6.406 1 97.38 152 ALA A CA 1
ATOM 1191 C C . ALA A 1 152 ? 10.664 18.75 5.879 1 97.38 152 ALA A C 1
ATOM 1193 O O . ALA A 1 152 ? 9.672 19.438 6.129 1 97.38 152 ALA A O 1
ATOM 1194 N N . SER A 1 153 ? 11.648 19.156 5.16 1 95.81 153 SER A N 1
ATOM 1195 C CA . SER A 1 153 ? 11.695 20.516 4.625 1 95.81 153 SER A CA 1
ATOM 1196 C C . SER A 1 153 ? 10.539 20.766 3.664 1 95.81 153 SER A C 1
ATOM 1198 O O . SER A 1 153 ? 10.125 21.922 3.477 1 95.81 153 SER A O 1
ATOM 1200 N N . ASP A 1 154 ? 9.977 19.672 3.064 1 95.81 154 ASP A N 1
ATOM 1201 C CA . ASP A 1 154 ? 8.859 19.828 2.139 1 95.81 154 ASP A CA 1
ATOM 1202 C C . ASP A 1 154 ? 7.594 20.266 2.871 1 95.81 154 ASP A C 1
ATOM 1204 O O . ASP A 1 154 ? 6.625 20.703 2.244 1 95.81 154 ASP A O 1
ATOM 1208 N N . PHE A 1 155 ? 7.656 20.188 4.242 1 96.94 155 PHE A N 1
ATOM 1209 C CA . PHE A 1 155 ? 6.426 20.375 5.008 1 96.94 155 PHE A CA 1
ATOM 1210 C C . PHE A 1 155 ? 6.566 21.531 5.98 1 96.94 155 PHE A C 1
ATOM 1212 O O . PHE A 1 155 ? 5.953 21.547 7.047 1 96.94 155 PHE A O 1
ATOM 1219 N N . GLN A 1 156 ? 7.355 22.547 5.645 1 96.56 156 GLN A N 1
ATOM 1220 C CA . GLN A 1 156 ? 7.617 23.656 6.551 1 96.56 156 GLN A CA 1
ATOM 1221 C C . GLN A 1 156 ? 6.516 24.703 6.461 1 96.56 156 GLN A C 1
ATOM 1223 O O . GLN A 1 156 ? 6.168 25.328 7.465 1 96.56 156 GLN A O 1
ATOM 1228 N N . ASP A 1 157 ? 5.957 24.891 5.258 1 96.38 157 ASP A N 1
ATOM 1229 C CA . ASP A 1 157 ? 4.91 25.891 5.082 1 96.38 157 ASP A CA 1
ATOM 1230 C C . ASP A 1 157 ? 3.523 25.266 5.188 1 96.38 157 ASP A C 1
ATOM 1232 O O . ASP A 1 157 ? 3.277 24.188 4.625 1 96.38 157 ASP A O 1
ATOM 1236 N N . VAL A 1 158 ? 2.67 25.938 5.902 1 97.5 158 VAL A N 1
ATOM 1237 C CA . VAL A 1 158 ? 1.291 25.484 6.027 1 97.5 158 VAL A CA 1
ATOM 1238 C C . VAL A 1 158 ? 0.592 25.578 4.672 1 97.5 158 VAL A C 1
ATOM 1240 O O . VAL A 1 158 ? 0.443 26.672 4.117 1 97.5 158 VAL A O 1
ATOM 1243 N N . PRO A 1 159 ? 0.167 24.453 4.188 1 97 159 PRO A N 1
ATOM 1244 C CA . PRO A 1 159 ? -0.431 24.5 2.852 1 97 159 PRO A CA 1
ATOM 1245 C C . PRO A 1 159 ? -1.86 25.047 2.865 1 97 159 PRO A C 1
ATOM 1247 O O . PRO A 1 159 ? -2.568 24.891 3.863 1 97 159 PRO A O 1
ATOM 1250 N N . GLY A 1 160 ? -2.256 25.656 1.711 1 95.56 160 GLY A N 1
ATOM 1251 C CA . GLY A 1 160 ? -3.639 26.062 1.523 1 95.56 160 GLY A CA 1
ATOM 1252 C C . GLY A 1 160 ? -4.555 24.906 1.158 1 95.56 160 GLY A C 1
ATOM 1253 O O . GLY A 1 160 ? -4.168 24.016 0.396 1 95.56 160 GLY A O 1
ATOM 1254 N N . CYS A 1 161 ? -5.75 24.984 1.69 1 95.81 161 CYS A N 1
ATOM 1255 C CA . CYS A 1 161 ? -6.754 23.953 1.408 1 95.81 161 CYS A CA 1
ATOM 1256 C C . CYS A 1 161 ? -7.418 24.203 0.06 1 95.81 161 CYS A C 1
ATOM 1258 O O . CYS A 1 161 ? -7.859 25.328 -0.223 1 95.81 161 CYS A O 1
ATOM 1260 N N . SER A 1 162 ? -7.398 23.141 -0.733 1 93.81 162 SER A N 1
ATOM 1261 C CA . SER A 1 162 ? -8.227 23.156 -1.937 1 93.81 162 SER A CA 1
ATOM 1262 C C . SER A 1 162 ? -9.469 22.281 -1.759 1 93.81 162 SER A C 1
ATOM 1264 O O . SER A 1 162 ? -9.398 21.203 -1.164 1 93.81 162 SER A O 1
ATOM 1266 N N . ARG A 1 163 ? -10.578 22.703 -2.215 1 86.25 163 ARG A N 1
ATOM 1267 C CA . ARG A 1 163 ? -11.805 21.922 -2.104 1 86.25 163 ARG A CA 1
ATOM 1268 C C . ARG A 1 163 ? -11.93 20.922 -3.248 1 86.25 163 ARG A C 1
ATOM 1270 O O . ARG A 1 163 ? -12.711 19.969 -3.168 1 86.25 163 ARG A O 1
ATOM 1277 N N . ARG A 1 164 ? -11.219 21.109 -4.344 1 76.19 164 ARG A N 1
ATOM 1278 C CA . ARG A 1 164 ? -11.281 20.188 -5.477 1 76.19 164 ARG A CA 1
ATOM 1279 C C . ARG A 1 164 ? -10 19.359 -5.578 1 76.19 164 ARG A C 1
ATOM 1281 O O . ARG A 1 164 ? -8.906 19.859 -5.285 1 76.19 164 ARG A O 1
ATOM 1288 N N . GLY A 1 165 ? -10.117 18.125 -5.594 1 63.06 165 GLY A N 1
ATOM 1289 C CA . GLY A 1 165 ? -9.008 17.188 -5.758 1 63.06 165 GLY A CA 1
ATOM 1290 C C . GLY A 1 165 ? -8.375 17.25 -7.141 1 63.06 165 GLY A C 1
ATOM 1291 O O . GLY A 1 165 ? -7.703 16.312 -7.562 1 63.06 165 GLY A O 1
ATOM 1292 N N . SER A 1 166 ? -8.719 18.188 -8.039 1 57.03 166 SER A N 1
ATOM 1293 C CA . SER A 1 166 ? -8.312 18 -9.43 1 57.03 166 SER A CA 1
ATOM 1294 C C . SER A 1 166 ? -6.797 17.969 -9.562 1 57.03 166 SER A C 1
ATOM 1296 O O . SER A 1 166 ? -6.105 18.875 -9.094 1 57.03 166 SER A O 1
ATOM 1298 N N . LEU A 1 167 ? -6.164 16.891 -9.562 1 54.06 167 LEU A N 1
ATOM 1299 C CA . LEU A 1 167 ? -4.766 16.797 -9.961 1 54.06 167 LEU A CA 1
ATOM 1300 C C . LEU A 1 167 ? -4.473 17.688 -11.164 1 54.06 167 LEU A C 1
ATOM 1302 O O . LEU A 1 167 ? -3.312 17.938 -11.484 1 54.06 167 LEU A O 1
ATOM 1306 N N . LEU A 1 168 ? -5.473 17.781 -12.148 1 42.25 168 LEU A N 1
ATOM 1307 C CA . LEU A 1 168 ? -5.211 18.469 -13.406 1 42.25 168 LEU A CA 1
ATOM 1308 C C . LEU A 1 168 ? -4.844 19.922 -13.156 1 42.25 168 LEU A C 1
ATOM 1310 O O . LEU A 1 168 ? -4.777 20.719 -14.094 1 42.25 168 LEU A O 1
ATOM 1314 N N . ALA A 1 169 ? -4.859 20.344 -12.109 1 39.41 169 ALA A N 1
ATOM 1315 C CA . ALA A 1 169 ? -4.621 21.781 -12.141 1 39.41 169 ALA A CA 1
ATOM 1316 C C . ALA A 1 169 ? -3.186 22.094 -12.555 1 39.41 169 ALA A C 1
ATOM 1318 O O . ALA A 1 169 ? -2.705 23.203 -12.359 1 39.41 169 ALA A O 1
ATOM 1319 N N . THR A 1 170 ? -2.332 21.125 -12.719 1 36.84 170 THR A N 1
ATOM 1320 C CA . THR A 1 170 ? -1.166 21.797 -13.273 1 36.84 170 THR A CA 1
ATOM 1321 C C . THR A 1 170 ? -1.542 22.578 -14.539 1 36.84 170 THR A C 1
ATOM 1323 O O . THR A 1 170 ? -2.416 22.156 -15.297 1 36.84 170 THR A O 1
ATOM 1326 N N . ASN A 1 171 ? -1.002 23.828 -14.781 1 35.31 171 ASN A N 1
ATOM 1327 C CA . ASN A 1 171 ? -0.97 24.734 -15.922 1 35.31 171 ASN A CA 1
ATOM 1328 C C . ASN A 1 171 ? -0.69 23.984 -17.219 1 35.31 171 ASN A C 1
ATOM 1330 O O . ASN A 1 171 ? 0.467 23.812 -17.609 1 35.31 171 ASN A O 1
ATOM 1334 N N . LEU A 1 172 ? -1.115 22.875 -17.609 1 31.34 172 LEU A N 1
ATOM 1335 C CA . LEU A 1 172 ? -1.076 22.641 -19.047 1 31.34 172 LEU A CA 1
ATOM 1336 C C . LEU A 1 172 ? -1.827 23.734 -19.797 1 31.34 172 LEU A C 1
ATOM 1338 O O . LEU A 1 172 ? -3.059 23.781 -19.766 1 31.34 172 LEU A O 1
ATOM 1342 N N . ILE A 1 173 ? -1.279 24.922 -19.906 1 30.58 173 ILE A N 1
ATOM 1343 C CA . ILE A 1 173 ? -1.453 25.938 -20.922 1 30.58 173 ILE A CA 1
ATOM 1344 C C . ILE A 1 173 ? -1.517 25.297 -22.312 1 30.58 173 ILE A C 1
ATOM 1346 O O . ILE A 1 173 ? -0.516 24.766 -22.797 1 30.58 173 ILE A O 1
ATOM 1350 N N . LEU A 1 174 ? -2.467 24.484 -22.672 1 28.34 174 LEU A N 1
ATOM 1351 C CA . LEU A 1 174 ? -2.707 24.422 -24.109 1 28.34 174 LEU A CA 1
ATOM 1352 C C . LEU A 1 174 ? -2.809 25.828 -24.703 1 28.34 174 LEU A C 1
ATOM 1354 O O . LEU A 1 174 ? -3.506 26.688 -24.172 1 28.34 174 LEU A O 1
ATOM 1358 N N . PRO A 1 175 ? -1.776 26.188 -25.453 1 30.06 175 PRO A N 1
ATOM 1359 C CA . PRO A 1 175 ? -1.935 27.453 -26.172 1 30.06 175 PRO A CA 1
ATOM 1360 C C . PRO A 1 175 ? -3.305 27.594 -26.828 1 30.06 175 PRO A C 1
ATOM 1362 O O . PRO A 1 175 ? -3.869 26.609 -27.297 1 30.06 175 PRO A O 1
ATOM 1365 N N . LEU A 1 176 ? -4.055 28.547 -26.516 1 26.92 176 LEU A N 1
ATOM 1366 C CA . LEU A 1 176 ? -5.156 28.922 -27.391 1 26.92 176 LEU A CA 1
ATOM 1367 C C . LEU A 1 176 ? -4.676 29.078 -28.828 1 26.92 176 LEU A C 1
ATOM 1369 O O . LEU A 1 176 ? -3.586 29.609 -29.062 1 26.92 176 LEU A O 1
ATOM 1373 N N . MET B 1 1 ? 70.062 -122.75 8.094 1 24.98 1 MET B N 1
ATOM 1374 C CA . MET B 1 1 ? 70 -121.5 8.875 1 24.98 1 MET B CA 1
ATOM 1375 C C . MET B 1 1 ? 69.188 -120.438 8.141 1 24.98 1 MET B C 1
ATOM 1377 O O . MET B 1 1 ? 68.25 -119.875 8.703 1 24.98 1 MET B O 1
ATOM 1381 N N . ILE B 1 2 ? 69.812 -119.5 7.465 1 24.05 2 ILE B N 1
ATOM 1382 C CA . ILE B 1 2 ? 69.438 -118.125 7.707 1 24.05 2 ILE B CA 1
ATOM 1383 C C . ILE B 1 2 ? 68.25 -117.688 6.852 1 24.05 2 ILE B C 1
ATOM 1385 O O . ILE B 1 2 ? 67.25 -117.188 7.367 1 24.05 2 ILE B O 1
ATOM 1389 N N . LEU B 1 3 ? 68.5 -117.188 5.625 1 25.84 3 LEU B N 1
ATOM 1390 C CA . LEU B 1 3 ? 68.312 -115.75 5.254 1 25.84 3 LEU B CA 1
ATOM 1391 C C . LEU B 1 3 ? 66.875 -115.562 4.727 1 25.84 3 LEU B C 1
ATOM 1393 O O . LEU B 1 3 ? 66.25 -116.5 4.258 1 25.84 3 LEU B O 1
ATOM 1397 N N . ILE B 1 4 ? 66.5 -114.25 4.371 1 28.06 4 ILE B N 1
ATOM 1398 C CA . ILE B 1 4 ? 65.75 -113 4.531 1 28.06 4 ILE B CA 1
ATOM 1399 C C . ILE B 1 4 ? 64.812 -112.812 3.377 1 28.06 4 ILE B C 1
ATOM 1401 O O . ILE B 1 4 ? 63.844 -112.062 3.484 1 28.06 4 ILE B O 1
ATOM 1405 N N . GLN B 1 5 ? 65 -113.312 2.148 1 30.08 5 GLN B N 1
ATOM 1406 C CA . GLN B 1 5 ? 64.75 -112.312 1.092 1 30.08 5 GLN B CA 1
ATOM 1407 C C . GLN B 1 5 ? 63.25 -112.188 0.841 1 30.08 5 GLN B C 1
ATOM 1409 O O . GLN B 1 5 ? 62.625 -113 0.218 1 30.08 5 GLN B O 1
ATOM 1414 N N . SER B 1 6 ? 62.469 -111.812 1.915 1 33.94 6 SER B N 1
ATOM 1415 C CA . SER B 1 6 ? 61.031 -111.688 1.852 1 33.94 6 SER B CA 1
ATOM 1416 C C . SER B 1 6 ? 60.594 -110.562 0.879 1 33.94 6 SER B C 1
ATOM 1418 O O . SER B 1 6 ? 60.938 -109.375 1.07 1 33.94 6 SER B O 1
ATOM 1420 N N . LEU B 1 7 ? 60.625 -110.75 -0.469 1 34.5 7 LEU B N 1
ATOM 1421 C CA . LEU B 1 7 ? 60.375 -109.938 -1.633 1 34.5 7 LEU B CA 1
ATOM 1422 C C . LEU B 1 7 ? 59 -109.312 -1.585 1 34.5 7 LEU B C 1
ATOM 1424 O O . LEU B 1 7 ? 58 -110 -1.789 1 34.5 7 LEU B O 1
ATOM 1428 N N . THR B 1 8 ? 58.656 -108.375 -0.563 1 31.7 8 THR B N 1
ATOM 1429 C CA . THR B 1 8 ? 57.344 -107.875 -0.258 1 31.7 8 THR B CA 1
ATOM 1430 C C . THR B 1 8 ? 56.875 -106.938 -1.352 1 31.7 8 THR B C 1
ATOM 1432 O O . THR B 1 8 ? 57.438 -105.812 -1.534 1 31.7 8 THR B O 1
ATOM 1435 N N . ALA B 1 9 ? 56.562 -107.312 -2.615 1 35.38 9 ALA B N 1
ATOM 1436 C CA . ALA B 1 9 ? 56.25 -106.562 -3.811 1 35.38 9 ALA B CA 1
ATOM 1437 C C . ALA B 1 9 ? 55.062 -105.688 -3.572 1 35.38 9 ALA B C 1
ATOM 1439 O O . ALA B 1 9 ? 53.969 -106.125 -3.242 1 35.38 9 ALA B O 1
ATOM 1440 N N . ARG B 1 10 ? 55.281 -104.375 -3.156 1 33.25 10 ARG B N 1
ATOM 1441 C CA . ARG B 1 10 ? 54.438 -103.25 -2.768 1 33.25 10 ARG B CA 1
ATOM 1442 C C . ARG B 1 10 ? 53.531 -102.812 -3.922 1 33.25 10 ARG B C 1
ATOM 1444 O O . ARG B 1 10 ? 54 -102.688 -5.066 1 33.25 10 ARG B O 1
ATOM 1451 N N . LYS B 1 11 ? 52.188 -103 -3.785 1 33.88 11 LYS B N 1
ATOM 1452 C CA . LYS B 1 11 ? 50.969 -102.75 -4.539 1 33.88 11 LYS B CA 1
ATOM 1453 C C . LYS B 1 11 ? 50.844 -101.25 -4.898 1 33.88 11 LYS B C 1
ATOM 1455 O O . LYS B 1 11 ? 50.75 -100.375 -4.012 1 33.88 11 LYS B O 1
ATOM 1460 N N . ARG B 1 12 ? 51.562 -100.688 -5.938 1 29.61 12 ARG B N 1
ATOM 1461 C CA . ARG B 1 12 ? 51.625 -99.312 -6.406 1 29.61 12 ARG B CA 1
ATOM 1462 C C . ARG B 1 12 ? 50.25 -98.812 -6.754 1 29.61 12 ARG B C 1
ATOM 1464 O O . ARG B 1 12 ? 49.594 -99.312 -7.66 1 29.61 12 ARG B O 1
ATOM 1471 N N . LEU B 1 13 ? 49.406 -98.375 -5.758 1 34.72 13 LEU B N 1
ATOM 1472 C CA . LEU B 1 13 ? 48.062 -97.812 -5.82 1 34.72 13 LEU B CA 1
ATOM 1473 C C . LEU B 1 13 ? 48.062 -96.562 -6.668 1 34.72 13 LEU B C 1
ATOM 1475 O O . LEU B 1 13 ? 48.844 -95.625 -6.43 1 34.72 13 LEU B O 1
ATOM 1479 N N . SER B 1 14 ? 47.719 -96.688 -8.016 1 32.19 14 SER B N 1
ATOM 1480 C CA . SER B 1 14 ? 47.688 -95.688 -9.039 1 32.19 14 SER B CA 1
ATOM 1481 C C . SER B 1 14 ? 46.781 -94.5 -8.648 1 32.19 14 SER B C 1
ATOM 1483 O O . SER B 1 14 ? 45.625 -94.75 -8.297 1 32.19 14 SER B O 1
ATOM 1485 N N . PRO B 1 15 ? 47.25 -93.312 -8.195 1 36.59 15 PRO B N 1
ATOM 1486 C CA . PRO B 1 15 ? 46.531 -92.188 -7.684 1 36.59 15 PRO B CA 1
ATOM 1487 C C . PRO B 1 15 ? 45.688 -91.438 -8.75 1 36.59 15 PRO B C 1
ATOM 1489 O O . PRO B 1 15 ? 45.094 -90.438 -8.484 1 36.59 15 PRO B O 1
ATOM 1492 N N . ARG B 1 16 ? 45.219 -92 -9.922 1 34.94 16 ARG B N 1
ATOM 1493 C CA . ARG B 1 16 ? 45.031 -90.875 -10.883 1 34.94 16 ARG B CA 1
ATOM 1494 C C . ARG B 1 16 ? 44.094 -89.812 -10.359 1 34.94 16 ARG B C 1
ATOM 1496 O O . ARG B 1 16 ? 43.219 -90.125 -9.516 1 34.94 16 ARG B O 1
ATOM 1503 N N . GLU B 1 17 ? 44.25 -88.5 -10.836 1 38.78 17 GLU B N 1
ATOM 1504 C CA . GLU B 1 17 ? 43.969 -87.062 -10.742 1 38.78 17 GLU B CA 1
ATOM 1505 C C . GLU B 1 17 ? 42.5 -86.75 -11.141 1 38.78 17 GLU B C 1
ATOM 1507 O O . GLU B 1 17 ? 42.062 -87.125 -12.234 1 38.78 17 GLU B O 1
ATOM 1512 N N . ASP B 1 18 ? 41.625 -86.875 -10.188 1 37.53 18 ASP B N 1
ATOM 1513 C CA . ASP B 1 18 ? 40.219 -86.5 -10.289 1 37.53 18 ASP B CA 1
ATOM 1514 C C . ASP B 1 18 ? 40.125 -85.062 -10.812 1 37.53 18 ASP B C 1
ATOM 1516 O O . ASP B 1 18 ? 40.594 -84.125 -10.188 1 37.53 18 ASP B O 1
ATOM 1520 N N . MET B 1 19 ? 40.344 -84.875 -12.172 1 36.75 19 MET B N 1
ATOM 1521 C CA . MET B 1 19 ? 40.125 -83.625 -12.828 1 36.75 19 MET B CA 1
ATOM 1522 C C . MET B 1 19 ? 38.75 -83.062 -12.547 1 36.75 19 MET B C 1
ATOM 1524 O O . MET B 1 19 ? 37.75 -83.75 -12.898 1 36.75 19 MET B O 1
ATOM 1528 N N . PHE B 1 20 ? 38.469 -82.562 -11.336 1 39.12 20 PHE B N 1
ATOM 1529 C CA . PHE B 1 20 ? 37.219 -81.938 -10.93 1 39.12 20 PHE B CA 1
ATOM 1530 C C . PHE B 1 20 ? 36.844 -80.812 -11.938 1 39.12 20 PHE B C 1
ATOM 1532 O O . PHE B 1 20 ? 37.688 -80.062 -12.352 1 39.12 20 PHE B O 1
ATOM 1539 N N . PRO B 1 21 ? 35.688 -81.125 -12.703 1 42.66 21 PRO B N 1
ATOM 1540 C CA . PRO B 1 21 ? 35.125 -80.188 -13.703 1 42.66 21 PRO B CA 1
ATOM 1541 C C . PRO B 1 21 ? 34.875 -78.812 -13.141 1 42.66 21 PRO B C 1
ATOM 1543 O O . PRO B 1 21 ? 34.219 -78.625 -12.094 1 42.66 21 PRO B O 1
ATOM 1546 N N . GLN B 1 22 ? 35.812 -77.812 -13.266 1 43.09 22 GLN B N 1
ATOM 1547 C CA . GLN B 1 22 ? 35.812 -76.375 -13 1 43.09 22 GLN B CA 1
ATOM 1548 C C . GLN B 1 22 ? 34.594 -75.688 -13.586 1 43.09 22 GLN B C 1
ATOM 1550 O O . GLN B 1 22 ? 34.344 -74.5 -13.352 1 43.09 22 GLN B O 1
ATOM 1555 N N . THR B 1 23 ? 33.938 -76.375 -14.578 1 46.81 23 THR B N 1
ATOM 1556 C CA . THR B 1 23 ? 33.219 -75.438 -15.438 1 46.81 23 THR B CA 1
ATOM 1557 C C . THR B 1 23 ? 31.922 -75 -14.742 1 46.81 23 THR B C 1
ATOM 1559 O O . THR B 1 23 ? 31.203 -74.125 -15.281 1 46.81 23 THR B O 1
ATOM 1562 N N . LEU B 1 24 ? 31.531 -75.625 -13.664 1 45.62 24 LEU B N 1
ATOM 1563 C CA . LEU B 1 24 ? 30.172 -75.312 -13.289 1 45.62 24 LEU B CA 1
ATOM 1564 C C . LEU B 1 24 ? 30.094 -73.938 -12.602 1 45.62 24 LEU B C 1
ATOM 1566 O O . LEU B 1 24 ? 29.016 -73.5 -12.25 1 45.62 24 LEU B O 1
ATOM 1570 N N . ILE B 1 25 ? 31.266 -73.5 -12.141 1 46.03 25 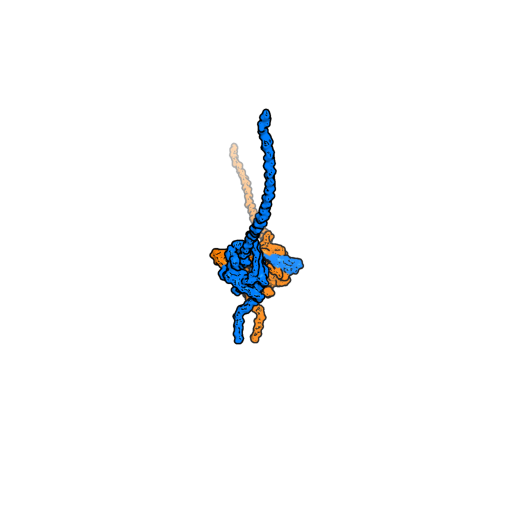ILE B N 1
ATOM 1571 C CA . ILE B 1 25 ? 31.109 -72.375 -11.242 1 46.03 25 ILE B CA 1
ATOM 1572 C C . ILE B 1 25 ? 30.672 -71.125 -12.031 1 46.03 25 ILE B C 1
ATOM 1574 O O . ILE B 1 25 ? 30.234 -70.125 -11.453 1 46.03 25 ILE B O 1
ATOM 1578 N N . LEU B 1 26 ? 30.875 -71.125 -13.336 1 46.41 26 LEU B N 1
ATOM 1579 C CA . LEU B 1 26 ? 30.75 -69.812 -13.953 1 46.41 26 LEU B CA 1
ATOM 1580 C C . LEU B 1 26 ? 29.297 -69.438 -14.062 1 46.41 26 LEU B C 1
ATOM 1582 O O . LEU B 1 26 ? 28.984 -68.25 -14.273 1 46.41 26 LEU B O 1
ATOM 1586 N N . PHE B 1 27 ? 28.422 -70.438 -14.156 1 44.41 27 PHE B N 1
ATOM 1587 C CA . PHE B 1 27 ? 27.109 -70 -14.648 1 44.41 27 PHE B CA 1
ATOM 1588 C C . PHE B 1 27 ? 26.344 -69.25 -13.562 1 44.41 27 PHE B C 1
ATOM 1590 O O . PHE B 1 27 ? 25.297 -68.625 -13.836 1 44.41 27 PHE B O 1
ATOM 1597 N N . SER B 1 28 ? 26.625 -69.625 -12.32 1 47 28 SER B N 1
ATOM 1598 C CA . SER B 1 28 ? 25.656 -69.062 -11.375 1 47 28 SER B CA 1
ATOM 1599 C C . SER B 1 28 ? 25.812 -67.562 -11.227 1 47 28 SER B C 1
ATOM 1601 O O . SER B 1 28 ? 25.062 -66.938 -10.477 1 47 28 SER B O 1
ATOM 1603 N N . ALA B 1 29 ? 26.984 -67.062 -11.602 1 44.47 29 ALA B N 1
ATOM 1604 C CA . ALA B 1 29 ? 27.172 -65.625 -11.273 1 44.47 29 ALA B CA 1
ATOM 1605 C C . ALA B 1 29 ? 26.234 -64.75 -12.102 1 44.47 29 ALA B C 1
ATOM 1607 O O . ALA B 1 29 ? 26.109 -63.562 -11.836 1 44.47 29 ALA B O 1
ATOM 1608 N N . LEU B 1 30 ? 25.844 -65.25 -13.203 1 46.38 30 LEU B N 1
ATOM 1609 C CA . LEU B 1 30 ? 25.328 -64.188 -14.07 1 46.38 30 LEU B CA 1
ATOM 1610 C C . LEU B 1 30 ? 23.953 -63.719 -13.602 1 46.38 30 LEU B C 1
ATOM 1612 O O . LEU B 1 30 ? 23.453 -62.688 -14.047 1 46.38 30 LEU B O 1
ATOM 1616 N N . ILE B 1 31 ? 23.266 -64.562 -12.906 1 44.03 31 ILE B N 1
ATOM 1617 C CA . ILE B 1 31 ? 21.875 -64.188 -12.828 1 44.03 31 ILE B CA 1
ATOM 1618 C C . ILE B 1 31 ? 21.75 -62.969 -11.914 1 44.03 31 ILE B C 1
ATOM 1620 O O . ILE B 1 31 ? 20.641 -62.531 -11.578 1 44.03 31 ILE B O 1
ATOM 1624 N N . ILE B 1 32 ? 22.75 -62.656 -11.164 1 44.19 32 ILE B N 1
ATOM 1625 C CA . ILE B 1 32 ? 22.344 -61.562 -10.305 1 44.19 32 ILE B CA 1
ATOM 1626 C C . ILE B 1 32 ? 22.031 -60.344 -11.156 1 44.19 32 ILE B C 1
ATOM 1628 O O . ILE B 1 32 ? 22.938 -59.625 -11.594 1 44.19 32 ILE B O 1
ATOM 1632 N N . LEU B 1 33 ? 21.469 -60.531 -12.336 1 38.59 33 LEU B N 1
ATOM 1633 C CA . LEU B 1 33 ? 21.031 -59.344 -13.039 1 38.59 33 LEU B CA 1
ATOM 1634 C C . LEU B 1 33 ? 20.234 -58.438 -12.102 1 38.59 33 LEU B C 1
ATOM 1636 O O . LEU B 1 33 ? 19.391 -58.906 -11.344 1 38.59 33 LEU B O 1
ATOM 1640 N N . PHE B 1 34 ? 20.922 -57.25 -11.844 1 38.53 34 PHE B N 1
ATOM 1641 C CA . PHE B 1 34 ? 20.453 -55.969 -11.281 1 38.53 34 PHE B CA 1
ATOM 1642 C C . PHE B 1 34 ? 19.062 -55.625 -11.805 1 38.53 34 PHE B C 1
ATOM 1644 O O . PHE B 1 34 ? 18.906 -55.25 -12.969 1 38.53 34 PHE B O 1
ATOM 1651 N N . HIS B 1 35 ? 18.062 -56.406 -11.453 1 42.34 35 HIS B N 1
ATOM 1652 C CA . HIS B 1 35 ? 16.766 -55.75 -11.586 1 42.34 35 HIS B CA 1
ATOM 1653 C C . HIS B 1 35 ? 16.781 -54.375 -10.961 1 42.34 35 HIS B C 1
ATOM 1655 O O . HIS B 1 35 ? 16.578 -54.219 -9.75 1 42.34 35 HIS B O 1
ATOM 1661 N N . GLY B 1 36 ? 17.812 -53.531 -11.266 1 38.03 36 GLY B N 1
ATOM 1662 C CA . GLY B 1 36 ? 17.469 -52.156 -10.977 1 38.03 36 GLY B CA 1
ATOM 1663 C C . GLY B 1 36 ? 16.078 -51.781 -11.445 1 38.03 36 GLY B C 1
ATOM 1664 O O . GLY B 1 36 ? 15.758 -51.906 -12.625 1 38.03 36 GLY B O 1
ATOM 1665 N N . ASP B 1 37 ? 15.102 -52.125 -10.664 1 40.19 37 ASP B N 1
ATOM 1666 C CA . ASP B 1 37 ? 13.852 -51.438 -10.891 1 40.19 37 ASP B CA 1
ATOM 1667 C C . ASP B 1 37 ? 14.102 -49.969 -11.281 1 40.19 37 ASP B C 1
ATOM 1669 O O . ASP B 1 37 ? 14.602 -49.188 -10.477 1 40.19 37 ASP B O 1
ATOM 1673 N N . LEU B 1 38 ? 14.438 -49.75 -12.539 1 38.31 38 LEU B N 1
ATOM 1674 C CA . LEU B 1 38 ? 14.133 -48.406 -13.047 1 38.31 38 LEU B CA 1
ATOM 1675 C C . LEU B 1 38 ? 12.734 -47.969 -12.609 1 38.31 38 LEU B C 1
ATOM 1677 O O . LEU B 1 38 ? 11.734 -48.438 -13.148 1 38.31 38 LEU B O 1
ATOM 1681 N N . VAL B 1 39 ? 12.523 -47.906 -11.289 1 37 39 VAL B N 1
ATOM 1682 C CA . VAL B 1 39 ? 11.414 -47 -11.016 1 37 39 VAL B CA 1
ATOM 1683 C C . VAL B 1 39 ? 11.484 -45.781 -11.938 1 37 39 VAL B C 1
ATOM 1685 O O . VAL B 1 39 ? 12.422 -44.969 -11.859 1 37 39 VAL B O 1
ATOM 1688 N N . LEU B 1 40 ? 11.195 -45.938 -13.242 1 36.91 40 LEU B N 1
ATOM 1689 C CA . LEU B 1 40 ? 10.742 -44.75 -13.961 1 36.91 40 LEU B CA 1
ATOM 1690 C C . LEU B 1 40 ? 9.852 -43.875 -13.078 1 36.91 40 LEU B C 1
ATOM 1692 O O . LEU B 1 40 ? 8.688 -44.219 -12.852 1 36.91 40 LEU B O 1
ATOM 1696 N N . SER B 1 41 ? 10.281 -43.438 -11.922 1 37.59 41 SER B N 1
ATOM 1697 C CA . SER B 1 41 ? 9.555 -42.25 -11.445 1 37.59 41 SER B CA 1
ATOM 1698 C C . SER B 1 41 ? 9.219 -41.312 -12.602 1 37.59 41 SER B C 1
ATOM 1700 O O . SER B 1 41 ? 10.078 -40.562 -13.055 1 37.59 41 SER B O 1
ATOM 1702 N N . THR B 1 42 ? 8.672 -41.781 -13.688 1 39.97 42 THR B N 1
ATOM 1703 C CA . THR B 1 42 ? 8.07 -40.844 -14.625 1 39.97 42 THR B CA 1
ATOM 1704 C C . THR B 1 42 ? 7.398 -39.688 -13.883 1 39.97 42 THR B C 1
ATOM 1706 O O . THR B 1 42 ? 6.18 -39.688 -13.703 1 39.97 42 THR B O 1
ATOM 1709 N N . THR B 1 43 ? 7.609 -39.406 -12.625 1 41.34 43 THR B N 1
ATOM 1710 C CA . THR B 1 43 ? 6.914 -38.219 -12.188 1 41.34 43 THR B CA 1
ATOM 1711 C C . THR B 1 43 ? 7.09 -37.094 -13.203 1 41.34 43 THR B C 1
ATOM 1713 O O . THR B 1 43 ? 8.219 -36.656 -13.477 1 41.34 43 THR B O 1
ATOM 1716 N N . ALA B 1 44 ? 6.562 -37.188 -14.445 1 46.91 44 ALA B N 1
ATOM 1717 C CA . ALA B 1 44 ? 6.516 -36 -15.266 1 46.91 44 ALA B CA 1
ATOM 1718 C C . ALA B 1 44 ? 6.805 -34.75 -14.438 1 46.91 44 ALA B C 1
ATOM 1720 O O . ALA B 1 44 ? 6.344 -34.625 -13.297 1 46.91 44 ALA B O 1
ATOM 1721 N N . PRO B 1 45 ? 7.926 -34.125 -14.656 1 53.38 45 PRO B N 1
ATOM 1722 C CA . PRO B 1 45 ? 8.164 -32.938 -13.828 1 53.38 45 PRO B CA 1
ATOM 1723 C C . PRO B 1 45 ? 6.895 -32.125 -13.586 1 53.38 45 PRO B C 1
ATOM 1725 O O . PRO B 1 45 ? 6.219 -31.719 -14.539 1 53.38 45 PRO B O 1
ATOM 1728 N N . ASP B 1 46 ? 5.965 -32.375 -12.539 1 76.56 46 ASP B N 1
ATOM 1729 C CA . ASP B 1 46 ? 4.656 -31.859 -12.164 1 76.56 46 ASP B CA 1
ATOM 1730 C C . ASP B 1 46 ? 4.594 -30.344 -12.367 1 76.56 46 ASP B C 1
ATOM 1732 O O . ASP B 1 46 ? 5.547 -29.625 -12.062 1 76.56 46 ASP B O 1
ATOM 1736 N N . ASP B 1 47 ? 3.867 -29.984 -13.469 1 91.38 47 ASP B N 1
ATOM 1737 C CA . ASP B 1 47 ? 3.539 -28.594 -13.781 1 91.38 47 ASP B CA 1
ATOM 1738 C C . ASP B 1 47 ? 2.883 -27.906 -12.586 1 91.38 47 ASP B C 1
ATOM 1740 O O . ASP B 1 47 ? 1.902 -28.406 -12.039 1 91.38 47 ASP B O 1
ATOM 1744 N N . ILE B 1 48 ? 3.5 -26.953 -12.18 1 96.06 48 ILE B N 1
ATOM 1745 C CA . ILE B 1 48 ? 3 -26.219 -11.016 1 96.06 48 ILE B CA 1
ATOM 1746 C C . ILE B 1 48 ? 1.536 -25.844 -11.234 1 96.06 48 ILE B C 1
ATOM 1748 O O . ILE B 1 48 ? 0.759 -25.766 -10.281 1 96.06 48 ILE B O 1
ATOM 1752 N N . HIS B 1 49 ? 1.086 -25.641 -12.414 1 97.88 49 HIS B N 1
ATOM 1753 C CA . HIS B 1 49 ? -0.283 -25.25 -12.742 1 97.88 49 HIS B CA 1
ATOM 1754 C C . HIS B 1 49 ? -1.262 -26.375 -12.414 1 97.88 49 HIS B C 1
ATOM 1756 O O . HIS B 1 49 ? -2.436 -26.125 -12.133 1 97.88 49 HIS B O 1
ATOM 1762 N N . ASP B 1 50 ? -0.771 -27.562 -12.367 1 95.5 50 ASP B N 1
ATOM 1763 C CA . ASP B 1 50 ? -1.607 -28.703 -12.008 1 95.5 50 ASP B CA 1
ATOM 1764 C C . ASP B 1 50 ? -1.652 -28.891 -10.492 1 95.5 50 ASP B C 1
ATOM 1766 O O . ASP B 1 50 ? -2.545 -29.562 -9.969 1 95.5 50 ASP B O 1
ATOM 1770 N N . VAL B 1 51 ? -0.721 -28.359 -9.836 1 95.38 51 VAL B N 1
ATOM 1771 C CA . VAL B 1 51 ? -0.611 -28.516 -8.383 1 95.38 51 VAL B CA 1
ATOM 1772 C C . VAL B 1 51 ? -1.504 -27.484 -7.691 1 95.38 51 VAL B C 1
ATOM 1774 O O . VAL B 1 51 ? -2.111 -27.781 -6.656 1 95.38 51 VAL B O 1
ATOM 1777 N N . LEU B 1 52 ? -1.655 -26.266 -8.172 1 97.38 52 LEU B N 1
ATOM 1778 C CA . LEU B 1 52 ? -2.34 -25.141 -7.543 1 97.38 52 LEU B CA 1
ATOM 1779 C C . LEU B 1 52 ? -3.775 -25.516 -7.184 1 97.38 52 LEU B C 1
ATOM 1781 O O . LEU B 1 52 ? -4.215 -25.281 -6.055 1 97.38 52 LEU B O 1
ATOM 1785 N N . PRO B 1 53 ? -4.477 -26.281 -8.117 1 97 53 PRO B N 1
ATOM 1786 C CA . PRO B 1 53 ? -5.855 -26.641 -7.758 1 97 53 PRO B CA 1
ATOM 1787 C C . PRO B 1 53 ? -5.934 -27.625 -6.598 1 97 53 PRO B C 1
ATOM 1789 O O . PRO B 1 53 ? -6.926 -27.641 -5.863 1 97 53 PRO B O 1
ATOM 1792 N N . GLN B 1 54 ? -4.961 -28.344 -6.445 1 95.38 54 GLN B N 1
ATOM 1793 C CA . GLN B 1 54 ? -4.941 -29.281 -5.328 1 95.38 54 GLN B CA 1
ATOM 1794 C C . GLN B 1 54 ? -4.895 -28.547 -3.99 1 95.38 54 GLN B C 1
ATOM 1796 O O . GLN B 1 54 ? -5.277 -29.094 -2.957 1 95.38 54 GLN B O 1
ATOM 1801 N N . TYR B 1 55 ? -4.465 -27.344 -4.094 1 96.62 55 TYR B N 1
ATOM 1802 C CA . TYR B 1 55 ? -4.402 -26.531 -2.885 1 96.62 55 TYR B CA 1
ATOM 1803 C C . TYR B 1 55 ? -5.496 -25.469 -2.889 1 96.62 55 TYR B C 1
ATOM 1805 O O . TYR B 1 55 ? -5.434 -24.5 -2.125 1 96.62 55 TYR B O 1
ATOM 1813 N N . GLY B 1 56 ? -6.457 -25.578 -3.83 1 97.06 56 GLY B N 1
ATOM 1814 C CA . GLY B 1 56 ? -7.621 -24.703 -3.844 1 97.06 56 GLY B CA 1
ATOM 1815 C C . GLY B 1 56 ? -7.406 -23.438 -4.648 1 97.06 56 GLY B C 1
ATOM 1816 O O . GLY B 1 56 ? -8.234 -22.516 -4.605 1 97.06 56 GLY B O 1
ATOM 1817 N N . PHE B 1 57 ? -6.273 -23.312 -5.332 1 98.25 57 PHE B N 1
ATOM 1818 C CA . PHE B 1 57 ? -5.965 -22.125 -6.113 1 98.25 57 PHE B CA 1
ATOM 1819 C C . PHE B 1 57 ? -6.262 -22.359 -7.59 1 98.25 57 PHE B C 1
ATOM 1821 O O . PHE B 1 57 ? -6.141 -23.469 -8.086 1 98.25 57 PHE B O 1
ATOM 1828 N N . PRO B 1 58 ? -6.684 -21.328 -8.273 1 97.81 58 PRO B N 1
ATOM 1829 C CA . PRO B 1 58 ? -6.777 -21.469 -9.727 1 97.81 58 PRO B CA 1
ATOM 1830 C C . PRO B 1 58 ? -5.418 -21.641 -10.391 1 97.81 58 PRO B C 1
ATOM 1832 O O . PRO B 1 58 ? -4.422 -21.078 -9.93 1 97.81 58 PRO B O 1
ATOM 1835 N N . LYS B 1 59 ? -5.379 -22.344 -11.461 1 96.69 59 LYS B N 1
ATOM 1836 C CA . LYS B 1 59 ? -4.129 -22.719 -12.117 1 96.69 59 LYS B CA 1
ATOM 1837 C C . LYS B 1 59 ? -3.457 -21.5 -12.766 1 96.69 59 LYS B C 1
ATOM 1839 O O . LYS B 1 59 ? -2.24 -21.5 -12.961 1 96.69 59 LYS B O 1
ATOM 1844 N N . GLY B 1 60 ? -4.246 -20.375 -13.008 1 97.12 60 GLY B N 1
ATOM 1845 C CA . GLY B 1 60 ? -3.74 -19.25 -13.781 1 97.12 60 GLY B CA 1
ATOM 1846 C C . GLY B 1 60 ? -3.066 -18.203 -12.922 1 97.12 60 GLY B C 1
ATOM 1847 O O . GLY B 1 60 ? -2.762 -17.109 -13.406 1 97.12 60 GLY B O 1
ATOM 1848 N N . LEU B 1 61 ? -2.789 -18.453 -11.656 1 97.88 61 LEU B N 1
ATOM 1849 C CA . LEU B 1 61 ? -2.131 -17.484 -10.773 1 97.88 61 LEU B CA 1
ATOM 1850 C C . LEU B 1 61 ? -0.683 -17.266 -11.203 1 97.88 61 LEU B C 1
ATOM 1852 O O . LEU B 1 61 ? -0.073 -16.25 -10.844 1 97.88 61 LEU B O 1
ATOM 1856 N N . LEU B 1 62 ? -0.13 -18.281 -11.883 1 98.19 62 LEU B N 1
ATOM 1857 C CA . LEU B 1 62 ? 1.246 -18.188 -12.359 1 98.19 62 LEU B CA 1
ATOM 1858 C C . LEU B 1 62 ? 1.301 -18.234 -13.883 1 98.19 62 LEU B C 1
ATOM 1860 O O . LEU B 1 62 ? 0.464 -18.891 -14.516 1 98.19 62 LEU B O 1
ATOM 1864 N N . PRO B 1 63 ? 2.26 -17.578 -14.414 1 97.69 63 PRO B N 1
ATOM 1865 C CA . PRO B 1 63 ? 2.348 -17.547 -15.883 1 97.69 63 PRO B CA 1
ATOM 1866 C C . PRO B 1 63 ? 2.885 -18.844 -16.469 1 97.69 63 PRO B C 1
ATOM 1868 O O . PRO B 1 63 ? 3.311 -19.734 -15.727 1 97.69 63 PRO B O 1
ATOM 1871 N N . ASN B 1 64 ? 2.846 -18.922 -17.781 1 97.75 64 ASN B N 1
ATOM 1872 C CA . ASN B 1 64 ? 3.078 -20.188 -18.469 1 97.75 64 ASN B CA 1
ATOM 1873 C C . ASN B 1 64 ? 4.566 -20.469 -18.625 1 97.75 64 ASN B C 1
ATOM 1875 O O . ASN B 1 64 ? 4.949 -21.516 -19.156 1 97.75 64 ASN B O 1
ATOM 1879 N N . ASN B 1 65 ? 5.441 -19.578 -18.172 1 97.62 65 ASN B N 1
ATOM 1880 C CA . ASN B 1 65 ? 6.871 -19.812 -18.375 1 97.62 65 ASN B CA 1
ATOM 1881 C C . ASN B 1 65 ? 7.523 -20.375 -17.109 1 97.62 65 ASN B C 1
ATOM 1883 O O . ASN B 1 65 ? 8.734 -20.25 -16.922 1 97.62 65 ASN B O 1
ATOM 1887 N N . ALA B 1 66 ? 6.676 -20.844 -16.234 1 98.06 66 ALA B N 1
ATOM 1888 C CA . ALA B 1 66 ? 7.215 -21.609 -15.109 1 98.06 66 ALA B CA 1
ATOM 1889 C C . ALA B 1 66 ? 7.832 -22.922 -15.594 1 98.06 66 ALA B C 1
ATOM 1891 O O . ALA B 1 66 ? 7.18 -23.703 -16.297 1 98.06 66 ALA B O 1
ATOM 1892 N N . VAL B 1 67 ? 9.078 -23.203 -15.141 1 97.06 67 VAL B N 1
ATOM 1893 C CA . VAL B 1 67 ? 9.781 -24.344 -15.711 1 97.06 67 VAL B CA 1
ATOM 1894 C C . VAL B 1 67 ? 9.953 -25.438 -14.648 1 97.06 67 VAL B C 1
ATOM 1896 O O . VAL B 1 67 ? 9.984 -26.625 -14.969 1 97.06 67 VAL B O 1
ATOM 1899 N N . SER B 1 68 ? 10.039 -25.078 -13.422 1 96.81 68 SER B N 1
ATOM 1900 C CA . SER B 1 68 ? 10.188 -26.062 -12.359 1 96.81 68 SER B CA 1
ATOM 1901 C C . SER B 1 68 ? 9.711 -25.516 -11.023 1 96.81 68 SER B C 1
ATOM 1903 O O . SER B 1 68 ? 9.461 -24.312 -10.891 1 96.81 68 SER B O 1
ATOM 1905 N N . TYR B 1 69 ? 9.562 -26.422 -10.07 1 97.88 69 TYR B N 1
ATOM 1906 C CA . TYR B 1 69 ? 9.195 -26.016 -8.719 1 97.88 69 TYR B CA 1
ATOM 1907 C C . TYR B 1 69 ? 9.664 -27.031 -7.695 1 97.88 69 TYR B C 1
ATOM 1909 O O . TYR B 1 69 ? 9.984 -28.172 -8.047 1 97.88 69 TYR B O 1
ATOM 1917 N N . THR B 1 70 ? 9.789 -26.562 -6.484 1 97.38 70 THR B N 1
ATOM 1918 C CA . THR B 1 70 ? 9.945 -27.422 -5.316 1 97.38 70 THR B CA 1
ATOM 1919 C C . THR B 1 70 ? 8.844 -27.141 -4.297 1 97.38 70 THR B C 1
ATOM 1921 O O . THR B 1 70 ? 8.328 -26.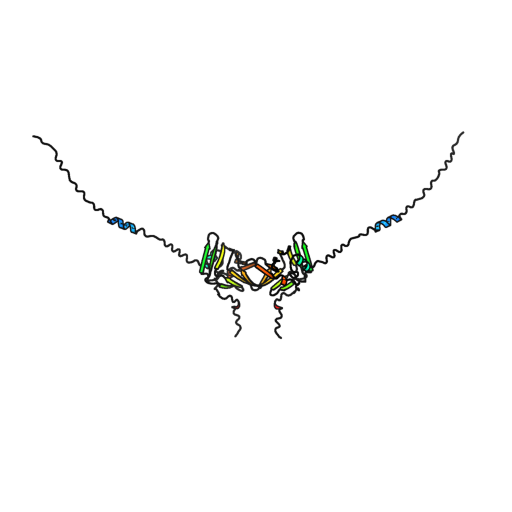031 -4.215 1 97.38 70 THR B O 1
ATOM 1924 N N . LEU B 1 71 ? 8.453 -28.156 -3.605 1 96.88 71 LEU B N 1
ATOM 1925 C CA . LEU B 1 71 ? 7.461 -28.062 -2.541 1 96.88 71 LEU B CA 1
ATOM 1926 C C . LEU B 1 71 ? 7.793 -29 -1.391 1 96.88 71 LEU B C 1
ATOM 1928 O O . LEU B 1 71 ? 7.816 -30.219 -1.57 1 96.88 71 LEU B O 1
ATOM 1932 N N . SER B 1 72 ? 7.996 -28.375 -0.284 1 96.38 72 SER B N 1
ATOM 1933 C CA . SER B 1 72 ? 8.305 -29.172 0.896 1 96.38 72 SER B CA 1
ATOM 1934 C C . SER B 1 72 ? 7.039 -29.734 1.537 1 96.38 72 SER B C 1
ATOM 1936 O O . SER B 1 72 ? 6.16 -28.984 1.944 1 96.38 72 SER B O 1
ATOM 1938 N N . PRO B 1 73 ? 6.941 -31.016 1.667 1 91.88 73 PRO B N 1
ATOM 1939 C CA . PRO B 1 73 ? 5.754 -31.594 2.305 1 91.88 73 PRO B CA 1
ATOM 1940 C C . PRO B 1 73 ? 5.703 -31.328 3.807 1 91.88 73 PRO B C 1
ATOM 1942 O O . PRO B 1 73 ? 4.641 -31.422 4.422 1 91.88 73 PRO B O 1
ATOM 1945 N N . ASP B 1 74 ? 6.828 -30.922 4.398 1 94.69 74 ASP B N 1
ATOM 1946 C CA . ASP B 1 74 ? 6.93 -30.75 5.844 1 94.69 74 ASP B CA 1
ATOM 1947 C C . ASP B 1 74 ? 6.344 -29.406 6.277 1 94.69 74 ASP B C 1
ATOM 1949 O O . ASP B 1 74 ? 5.559 -29.344 7.227 1 94.69 74 ASP B O 1
ATOM 1953 N N . ASP B 1 75 ? 6.719 -28.328 5.527 1 96.56 75 ASP B N 1
ATOM 1954 C CA . ASP B 1 75 ? 6.32 -27 5.996 1 96.56 75 ASP B CA 1
ATOM 1955 C C . ASP B 1 75 ? 5.582 -26.234 4.902 1 96.56 75 ASP B C 1
ATOM 1957 O O . ASP B 1 75 ? 5.168 -25.094 5.113 1 96.56 75 ASP B O 1
ATOM 1961 N N . GLY B 1 76 ? 5.508 -26.828 3.773 1 97.06 76 GLY B N 1
ATOM 1962 C CA . GLY B 1 76 ? 4.762 -26.203 2.693 1 97.06 76 GLY B CA 1
ATOM 1963 C C . GLY B 1 76 ? 5.57 -25.172 1.94 1 97.06 76 GLY B C 1
ATOM 1964 O O . GLY B 1 76 ? 5.055 -24.516 1.034 1 97.06 76 GLY B O 1
ATOM 1965 N N . PHE B 1 77 ? 6.867 -25 2.33 1 98.44 77 PHE B N 1
ATOM 1966 C CA . PHE B 1 77 ? 7.715 -24.062 1.612 1 98.44 77 PHE B CA 1
ATOM 1967 C C . PHE B 1 77 ? 7.867 -24.469 0.152 1 98.44 77 PHE B C 1
ATOM 1969 O O . PHE B 1 77 ? 8.047 -25.656 -0.15 1 98.44 77 PHE B O 1
ATOM 1976 N N . PHE B 1 78 ? 7.816 -23.453 -0.724 1 98.12 78 PHE B N 1
ATOM 1977 C CA . PHE B 1 78 ? 7.934 -23.766 -2.145 1 98.12 78 PHE B CA 1
ATOM 1978 C C . PHE B 1 78 ? 8.82 -22.75 -2.848 1 98.12 78 PHE B C 1
ATOM 1980 O O . PHE B 1 78 ? 9.031 -21.641 -2.344 1 98.12 78 PHE B O 1
ATOM 1987 N N . THR B 1 79 ? 9.32 -23.125 -3.936 1 98.56 79 THR B N 1
ATOM 1988 C CA . THR B 1 79 ? 9.961 -22.25 -4.91 1 98.56 79 THR B CA 1
ATOM 1989 C C . THR B 1 79 ? 9.484 -22.562 -6.324 1 98.56 79 THR B C 1
ATOM 1991 O O . THR B 1 79 ? 9.172 -23.719 -6.633 1 98.56 79 THR B O 1
ATOM 1994 N N . VAL B 1 80 ? 9.336 -21.578 -7.125 1 98.56 80 VAL B N 1
ATOM 1995 C CA . VAL B 1 80 ? 9.016 -21.719 -8.539 1 98.56 80 VAL B CA 1
ATOM 1996 C C . VAL B 1 80 ? 10.062 -21 -9.383 1 98.56 80 VAL B C 1
ATOM 1998 O O . VAL B 1 80 ? 10.438 -19.859 -9.078 1 98.56 80 VAL B O 1
ATOM 2001 N N . GLN B 1 81 ? 10.547 -21.672 -10.352 1 98.56 81 GLN B N 1
ATOM 2002 C CA . GLN B 1 81 ? 11.508 -21.078 -11.289 1 98.56 81 GLN B CA 1
ATOM 2003 C C . GLN B 1 81 ? 10.852 -20.781 -12.633 1 98.56 81 GLN B C 1
ATOM 2005 O O . GLN B 1 81 ? 10.336 -21.688 -13.289 1 98.56 81 GLN B O 1
ATOM 2010 N N . LEU B 1 82 ? 10.898 -19.516 -12.992 1 98.19 82 LEU B N 1
ATOM 2011 C CA . LEU B 1 82 ? 10.516 -19.125 -14.352 1 98.19 82 LEU B CA 1
ATOM 2012 C C . LEU B 1 82 ? 11.734 -19.094 -15.266 1 98.19 82 LEU B C 1
ATOM 2014 O O . LEU B 1 82 ? 12.867 -18.969 -14.805 1 98.19 82 LEU B O 1
ATOM 2018 N N . ASP B 1 83 ? 11.492 -19.281 -16.547 1 97 83 ASP B N 1
ATOM 2019 C CA . ASP B 1 83 ? 12.625 -19.25 -17.484 1 97 83 ASP B CA 1
ATOM 2020 C C . ASP B 1 83 ? 13.172 -17.828 -17.625 1 97 83 ASP B C 1
ATOM 2022 O O . ASP B 1 83 ? 14.344 -17.641 -17.969 1 97 83 ASP B O 1
ATOM 2026 N N . ALA B 1 84 ? 12.281 -16.781 -17.359 1 97 84 ALA B N 1
ATOM 2027 C CA . ALA B 1 84 ? 12.617 -15.367 -17.359 1 97 84 ALA B CA 1
ATOM 2028 C C . ALA B 1 84 ? 11.594 -14.562 -16.562 1 97 84 ALA B C 1
ATOM 2030 O O . ALA B 1 84 ? 10.477 -15.023 -16.312 1 97 84 ALA B O 1
ATOM 2031 N N . PRO B 1 85 ? 11.961 -13.344 -16.094 1 97.88 85 PRO B N 1
ATOM 2032 C CA . PRO B 1 85 ? 10.922 -12.469 -15.539 1 97.88 85 PRO B CA 1
ATOM 2033 C C . PRO B 1 85 ? 9.766 -12.242 -16.5 1 97.88 85 PRO B C 1
ATOM 2035 O O . PRO B 1 85 ? 9.938 -12.336 -17.719 1 97.88 85 PRO B O 1
ATOM 2038 N N . CYS B 1 86 ? 8.641 -11.961 -15.891 1 97.75 86 CYS B N 1
ATOM 2039 C CA . CYS B 1 86 ? 7.441 -12.016 -16.719 1 97.75 86 CYS B CA 1
ATOM 2040 C C . CYS B 1 86 ? 6.465 -10.914 -16.312 1 97.75 86 CYS B C 1
ATOM 2042 O O . CYS B 1 86 ? 6.266 -10.648 -15.133 1 97.75 86 CYS B O 1
ATOM 2044 N N . TYR B 1 87 ? 5.879 -10.297 -17.297 1 96.75 87 TYR B N 1
ATOM 2045 C CA . TYR B 1 87 ? 4.746 -9.398 -17.094 1 96.75 87 TYR B CA 1
ATOM 2046 C C . TYR B 1 87 ? 3.445 -10.047 -17.547 1 96.75 87 TYR B C 1
ATOM 2048 O O . TYR B 1 87 ? 3.408 -10.711 -18.594 1 96.75 87 TYR B O 1
ATOM 2056 N N . VAL B 1 88 ? 2.43 -9.891 -16.734 1 95.81 88 VAL B N 1
ATOM 2057 C CA . VAL B 1 88 ? 1.089 -10.328 -17.109 1 95.81 88 VAL B CA 1
ATOM 2058 C C . VAL B 1 88 ? 0.093 -9.195 -16.891 1 95.81 88 VAL B C 1
ATOM 2060 O O . VAL B 1 88 ? 0.133 -8.516 -15.859 1 95.81 88 VAL B O 1
ATOM 2063 N N . HIS B 1 89 ? -0.811 -9.047 -17.781 1 89.88 89 HIS B N 1
ATOM 2064 C CA . HIS B 1 89 ? -1.895 -8.078 -17.641 1 89.88 89 HIS B CA 1
ATOM 2065 C C . HIS B 1 89 ? -3.176 -8.75 -17.156 1 89.88 89 HIS B C 1
ATOM 2067 O O . HIS B 1 89 ? -3.672 -9.68 -17.797 1 89.88 89 HIS B O 1
ATOM 2073 N N . TRP B 1 90 ? -3.561 -8.336 -16.078 1 85.25 90 TRP B N 1
ATOM 2074 C CA . TRP B 1 90 ? -4.848 -8.773 -15.547 1 85.25 90 TRP B CA 1
ATOM 2075 C C . TRP B 1 90 ? -5.844 -7.621 -15.523 1 85.25 90 TRP B C 1
ATOM 2077 O O . TRP B 1 90 ? -5.816 -6.785 -14.617 1 85.25 90 TRP B O 1
ATOM 2087 N N . ASP B 1 91 ? -6.707 -7.715 -16.469 1 76.88 91 ASP B N 1
ATOM 2088 C CA . ASP B 1 91 ? -7.641 -6.598 -16.578 1 76.88 91 ASP B CA 1
ATOM 2089 C C . ASP B 1 91 ? -6.895 -5.262 -16.609 1 76.88 91 ASP B C 1
ATOM 2091 O O . ASP B 1 91 ? -6.086 -5.016 -17.5 1 76.88 91 ASP B O 1
ATOM 2095 N N . ASP B 1 92 ? -7.078 -4.477 -15.562 1 74.75 92 ASP B N 1
ATOM 2096 C CA . ASP B 1 92 ? -6.48 -3.146 -15.57 1 74.75 92 ASP B CA 1
ATOM 2097 C C . ASP B 1 92 ? -5.242 -3.092 -14.68 1 74.75 92 ASP B C 1
ATOM 2099 O O . ASP B 1 92 ? -4.762 -2.008 -14.344 1 74.75 92 ASP B O 1
ATOM 2103 N N . GLN B 1 93 ? -4.699 -4.316 -14.469 1 87.38 93 GLN B N 1
ATOM 2104 C CA . GLN B 1 93 ? -3.549 -4.359 -13.578 1 87.38 93 GLN B CA 1
ATOM 2105 C C . GLN B 1 93 ? -2.383 -5.105 -14.219 1 87.38 93 GLN B C 1
ATOM 2107 O O . GLN B 1 93 ? -2.576 -6.152 -14.836 1 87.38 93 GLN B O 1
ATOM 2112 N N . LEU B 1 94 ? -1.252 -4.516 -14.109 1 93 94 LEU B N 1
ATOM 2113 C CA . LEU B 1 94 ? -0.014 -5.16 -14.531 1 93 94 LEU B CA 1
ATOM 2114 C C . LEU B 1 94 ? 0.663 -5.863 -13.359 1 93 94 LEU B C 1
ATOM 2116 O O . LEU B 1 94 ? 0.799 -5.285 -12.281 1 93 94 LEU B O 1
ATOM 2120 N N . VAL B 1 95 ? 1.047 -7.094 -13.633 1 96.12 95 VAL B N 1
ATOM 2121 C CA . VAL B 1 95 ? 1.718 -7.887 -12.609 1 96.12 95 VAL B CA 1
ATOM 2122 C C . VAL B 1 95 ? 3.094 -8.32 -13.117 1 96.12 95 VAL B C 1
ATOM 2124 O O . VAL B 1 95 ? 3.236 -8.742 -14.266 1 96.12 95 VAL B O 1
ATOM 2127 N N . TYR B 1 96 ? 4.074 -8.141 -12.266 1 97.12 96 TYR B N 1
ATOM 2128 C CA . TYR B 1 96 ? 5.441 -8.555 -12.555 1 97.12 96 TYR B CA 1
ATOM 2129 C C . TYR B 1 96 ? 5.832 -9.766 -11.711 1 97.12 96 TYR B C 1
ATOM 2131 O O . TYR B 1 96 ? 5.648 -9.766 -10.492 1 97.12 96 TYR B O 1
ATOM 2139 N N . TYR B 1 97 ? 6.391 -10.719 -12.398 1 98.12 97 TYR B N 1
ATOM 2140 C CA . TYR B 1 97 ? 6.934 -11.914 -11.758 1 98.12 97 TYR B CA 1
ATOM 2141 C C . TYR B 1 97 ? 8.445 -11.969 -11.906 1 98.12 97 TYR B C 1
ATOM 2143 O O . TYR B 1 97 ? 8.969 -11.938 -13.016 1 98.12 97 TYR B O 1
ATOM 2151 N N . HIS B 1 98 ? 9.078 -12.086 -10.766 1 98.44 98 HIS B N 1
ATOM 2152 C CA . HIS B 1 98 ? 10.5 -12.414 -10.805 1 98.44 98 HIS B CA 1
ATOM 2153 C C . HIS B 1 98 ? 10.727 -13.836 -11.305 1 98.44 98 HIS B C 1
ATOM 2155 O O . HIS B 1 98 ? 9.82 -14.672 -11.242 1 98.44 98 HIS B O 1
ATOM 2161 N N . SER B 1 99 ? 11.953 -14.125 -11.727 1 98.38 99 SER B N 1
ATOM 2162 C CA . SER B 1 99 ? 12.281 -15.461 -12.203 1 98.38 99 SER B CA 1
ATOM 2163 C C . SER B 1 99 ? 12.156 -16.5 -11.086 1 98.38 99 SER B C 1
ATOM 2165 O O . SER B 1 99 ? 11.883 -17.672 -11.344 1 98.38 99 SER B O 1
ATOM 2167 N N . GLN B 1 100 ? 12.391 -16.016 -9.945 1 98.75 100 GLN B N 1
ATOM 2168 C CA . GLN B 1 100 ? 12.219 -16.891 -8.797 1 98.75 100 GLN B CA 1
ATOM 2169 C C . GLN B 1 100 ? 11.094 -16.406 -7.887 1 98.75 100 GLN B C 1
ATOM 2171 O O . GLN B 1 100 ? 11.078 -15.242 -7.48 1 98.75 100 GLN B O 1
ATOM 2176 N N . ILE B 1 101 ? 10.164 -17.312 -7.617 1 98.81 101 ILE B N 1
ATOM 2177 C CA . ILE B 1 101 ? 9.047 -17.047 -6.715 1 98.81 101 ILE B CA 1
ATOM 2178 C C . ILE B 1 101 ? 9.094 -18.031 -5.547 1 98.81 101 ILE B C 1
ATOM 2180 O O . ILE B 1 101 ? 9.398 -19.219 -5.73 1 98.81 101 ILE B O 1
ATOM 2184 N N . SER B 1 102 ? 8.828 -17.609 -4.332 1 98.81 102 SER B N 1
ATOM 2185 C CA . SER B 1 102 ? 8.812 -18.5 -3.178 1 98.81 102 SER B CA 1
ATOM 2186 C C . SER B 1 102 ? 7.711 -18.125 -2.199 1 98.81 102 SER B C 1
ATOM 2188 O O . SER B 1 102 ? 7.094 -17.062 -2.328 1 98.81 102 SER B O 1
ATOM 2190 N N . GLY B 1 103 ? 7.473 -19.016 -1.275 1 98.75 103 GLY B N 1
ATOM 2191 C CA . GLY B 1 103 ? 6.477 -18.797 -0.238 1 98.75 103 GLY B CA 1
ATOM 2192 C C . GLY B 1 103 ? 6.148 -20.062 0.542 1 98.75 103 GLY B C 1
ATOM 2193 O O . GLY B 1 103 ? 6.883 -21.047 0.471 1 98.75 103 GLY B O 1
ATOM 2194 N N . THR B 1 104 ? 5.129 -19.969 1.308 1 98.81 104 THR B N 1
ATOM 2195 C CA . THR B 1 104 ? 4.605 -21.109 2.053 1 98.81 104 THR B CA 1
ATOM 2196 C C . THR B 1 104 ? 3.164 -21.406 1.646 1 98.81 104 THR B C 1
ATOM 2198 O O . THR B 1 104 ? 2.295 -20.531 1.746 1 98.81 104 THR B O 1
ATOM 2201 N N . LEU B 1 105 ? 2.99 -22.594 1.233 1 98.19 105 LEU B N 1
ATOM 2202 C CA . LEU B 1 105 ? 1.708 -23 0.67 1 98.19 105 LEU B CA 1
ATOM 2203 C C . LEU B 1 105 ? 0.951 -23.891 1.639 1 98.19 105 LEU B C 1
ATOM 2205 O O . LEU B 1 105 ? 1.516 -24.859 2.17 1 98.19 105 LEU B O 1
ATOM 2209 N N . THR B 1 106 ? -0.233 -23.562 1.937 1 97.25 106 THR B N 1
ATOM 2210 C CA . THR B 1 106 ? -1.222 -24.406 2.609 1 97.25 106 THR B CA 1
ATOM 2211 C C . THR B 1 106 ? -2.541 -24.406 1.844 1 97.25 106 THR B C 1
ATOM 2213 O O . THR B 1 106 ? -2.713 -23.641 0.893 1 97.25 106 THR B O 1
ATOM 2216 N N . TYR B 1 107 ? -3.367 -25.391 2.164 1 97 107 TYR B N 1
ATOM 2217 C CA . TYR B 1 107 ? -4.633 -25.422 1.436 1 97 107 TYR B CA 1
ATOM 2218 C C . TYR B 1 107 ? -5.387 -24.109 1.594 1 97 107 TYR B C 1
ATOM 2220 O O . TYR B 1 107 ? -5.676 -23.672 2.715 1 97 107 TYR B O 1
ATOM 2228 N N . GLY B 1 108 ? -5.648 -23.453 0.6 1 97.94 108 GLY B N 1
ATOM 2229 C CA . GLY B 1 108 ? -6.477 -22.266 0.562 1 97.94 108 GLY B CA 1
ATOM 2230 C C . GLY B 1 108 ? -5.715 -21 0.919 1 97.94 108 GLY B C 1
ATOM 2231 O O . GLY B 1 108 ? -6.309 -19.922 1.063 1 97.94 108 GLY B O 1
ATOM 2232 N N . SER B 1 109 ? -4.422 -21.078 1.095 1 98.56 109 SER B N 1
ATOM 2233 C CA . SER B 1 109 ? -3.67 -19.891 1.478 1 98.56 109 SER B CA 1
ATOM 2234 C C . SER B 1 109 ? -2.199 -20.016 1.096 1 98.56 109 SER B C 1
ATOM 2236 O O . SER B 1 109 ? -1.637 -21.109 1.135 1 98.56 109 SER B O 1
ATOM 2238 N N . VAL B 1 110 ? -1.62 -18.938 0.705 1 98.69 110 VAL B N 1
ATOM 2239 C CA . VAL B 1 110 ? -0.176 -18.828 0.528 1 98.69 110 VAL B CA 1
ATOM 2240 C C . VAL B 1 110 ? 0.341 -17.594 1.271 1 98.69 110 VAL B C 1
ATOM 2242 O O . VAL B 1 110 ? -0.302 -16.547 1.267 1 98.69 110 VAL B O 1
ATOM 2245 N N . SER B 1 111 ? 1.457 -17.75 1.97 1 98.5 111 SER B N 1
ATOM 2246 C CA . SER B 1 111 ? 2.006 -16.672 2.779 1 98.5 111 SER B CA 1
ATOM 2247 C C . SER B 1 111 ? 3.5 -16.5 2.533 1 98.5 111 SER B C 1
ATOM 2249 O O . SER B 1 111 ? 4.125 -17.328 1.864 1 98.5 111 SER B O 1
ATOM 2251 N N . HIS B 1 112 ? 4.035 -15.406 3.037 1 98.06 112 HIS B N 1
ATOM 2252 C CA . HIS B 1 112 ? 5.449 -15.078 2.912 1 98.06 112 HIS B CA 1
ATOM 2253 C C . HIS B 1 112 ? 5.91 -15.172 1.461 1 98.06 112 HIS B C 1
ATOM 2255 O O . HIS B 1 112 ? 6.992 -15.695 1.18 1 98.06 112 HIS B O 1
ATOM 2261 N N . VAL B 1 113 ? 5.039 -14.75 0.585 1 98.69 113 VAL B N 1
ATOM 2262 C CA . VAL B 1 113 ? 5.324 -14.812 -0.845 1 98.69 113 VAL B CA 1
ATOM 2263 C C . VAL B 1 113 ? 6.391 -13.789 -1.211 1 98.69 113 VAL B C 1
ATOM 2265 O O . VAL B 1 113 ? 6.348 -12.648 -0.742 1 98.69 113 VAL B O 1
ATOM 2268 N N . SER B 1 114 ? 7.332 -14.125 -2.018 1 98.38 114 SER B N 1
ATOM 2269 C CA . SER B 1 114 ? 8.336 -13.258 -2.633 1 98.38 114 SER B CA 1
ATOM 2270 C C . SER B 1 114 ? 8.391 -13.469 -4.141 1 98.38 114 SER B C 1
ATOM 2272 O O . SER B 1 114 ? 8.195 -14.578 -4.629 1 98.38 114 SER B O 1
ATOM 2274 N N . GLY B 1 115 ? 8.531 -12.344 -4.848 1 98.56 115 GLY B N 1
ATOM 2275 C CA . GLY B 1 115 ? 8.773 -12.461 -6.277 1 98.56 115 GLY B CA 1
ATOM 2276 C C . GLY B 1 115 ? 7.586 -12.039 -7.121 1 98.56 115 GLY B C 1
ATOM 2277 O O . GLY B 1 115 ? 7.59 -12.211 -8.344 1 98.56 115 GLY B O 1
ATOM 2278 N N . ILE B 1 116 ? 6.535 -11.547 -6.539 1 98.12 116 ILE B N 1
ATOM 2279 C CA . ILE B 1 116 ? 5.371 -11.07 -7.277 1 98.12 116 ILE B CA 1
ATOM 2280 C C . ILE B 1 116 ? 5.074 -9.625 -6.898 1 98.12 116 ILE B C 1
ATOM 2282 O O . ILE B 1 116 ? 4.992 -9.289 -5.715 1 98.12 116 ILE B O 1
ATOM 2286 N N . GLN B 1 117 ? 4.91 -8.805 -7.883 1 96 117 GLN B N 1
ATOM 2287 C CA . GLN B 1 117 ? 4.551 -7.406 -7.668 1 96 117 GLN B CA 1
ATOM 2288 C C . GLN B 1 117 ? 3.389 -6.992 -8.562 1 96 117 GLN B C 1
ATOM 2290 O O . GLN B 1 117 ? 3.344 -7.359 -9.742 1 96 117 GLN B O 1
ATOM 2295 N N . ALA B 1 118 ? 2.475 -6.277 -8.023 1 94 118 ALA B N 1
ATOM 2296 C CA . ALA B 1 118 ? 1.351 -5.75 -8.789 1 94 118 ALA B CA 1
ATOM 2297 C C . ALA B 1 118 ? 1.434 -4.23 -8.914 1 94 118 ALA B C 1
ATOM 2299 O O . ALA B 1 118 ? 1.737 -3.541 -7.938 1 94 118 ALA B O 1
ATOM 2300 N N . GLN B 1 119 ? 1.178 -3.832 -10.094 1 91.19 119 GLN B N 1
ATOM 2301 C CA . GLN B 1 119 ? 1.178 -2.391 -10.32 1 91.19 119 GLN B CA 1
ATOM 2302 C C . GLN B 1 119 ? -0.222 -1.807 -10.148 1 91.19 119 GLN B C 1
ATOM 2304 O O . GLN B 1 119 ? -1.188 -2.318 -10.719 1 91.19 119 GLN B O 1
ATOM 2309 N N . LYS B 1 120 ? -0.394 -0.896 -9.398 1 87.69 120 LYS B N 1
ATOM 2310 C CA . LYS B 1 120 ? -1.66 -0.188 -9.234 1 87.69 120 LYS B CA 1
ATOM 2311 C C . LYS B 1 120 ? -1.517 1.286 -9.602 1 87.69 120 LYS B C 1
ATOM 2313 O O . LYS B 1 120 ? -0.517 1.922 -9.258 1 87.69 120 LYS B O 1
ATOM 2318 N N . LEU B 1 121 ? -2.568 1.602 -10.359 1 80.5 121 LEU B N 1
ATOM 2319 C CA . LEU B 1 121 ? -2.654 3.006 -10.75 1 80.5 121 LEU B CA 1
ATOM 2320 C C . LEU B 1 121 ? -3.73 3.727 -9.938 1 80.5 121 LEU B C 1
ATOM 2322 O O . LEU B 1 121 ? -4.848 3.223 -9.797 1 80.5 121 LEU B O 1
ATOM 2326 N N . PHE B 1 122 ? -3.418 4.676 -9.383 1 79.38 122 PHE B N 1
ATOM 2327 C CA . PHE B 1 122 ? -4.289 5.59 -8.656 1 79.38 122 PHE B CA 1
ATOM 2328 C C . PHE B 1 122 ? -4.801 4.949 -7.375 1 79.38 122 PHE B C 1
ATOM 2330 O O . PHE B 1 122 ? -5.867 4.328 -7.363 1 79.38 122 PHE B O 1
ATOM 2337 N N . LEU B 1 123 ? -4.172 4.965 -6.402 1 86.94 123 LEU B N 1
ATOM 2338 C CA . LEU B 1 123 ? -4.566 4.438 -5.102 1 86.94 123 LEU B CA 1
ATOM 2339 C C . LEU B 1 123 ? -4.59 5.547 -4.055 1 86.94 123 LEU B C 1
ATOM 2341 O O . LEU B 1 123 ? -3.715 6.418 -4.047 1 86.94 123 LEU B O 1
ATOM 2345 N N . TRP B 1 124 ? -5.652 5.504 -3.352 1 89.88 124 TRP B N 1
ATOM 2346 C CA . TRP B 1 124 ? -5.668 6.281 -2.117 1 89.88 124 TRP B CA 1
ATOM 2347 C C . TRP B 1 124 ? -5.203 5.438 -0.936 1 89.88 124 TRP B C 1
ATOM 2349 O O . TRP B 1 124 ? -5.797 4.395 -0.638 1 89.88 124 TRP B O 1
ATOM 2359 N N . LEU B 1 125 ? -4.242 5.812 -0.27 1 92.62 125 LEU B N 1
ATOM 2360 C CA . LEU B 1 125 ? -3.637 5.059 0.824 1 92.62 125 LEU B CA 1
ATOM 2361 C C . LEU B 1 125 ? -3.848 5.773 2.156 1 92.62 125 LEU B C 1
ATOM 2363 O O . LEU B 1 125 ? -3.5 6.945 2.299 1 92.62 125 LEU B O 1
ATOM 2367 N N . PRO B 1 126 ? -4.398 5.082 3.076 1 95.19 126 PRO B N 1
ATOM 2368 C CA . PRO B 1 126 ? -4.562 5.711 4.387 1 95.19 126 PRO B CA 1
ATOM 2369 C C . PRO B 1 126 ? -3.24 5.887 5.129 1 95.19 126 PRO B C 1
ATOM 2371 O O . PRO B 1 126 ? -2.51 4.914 5.336 1 95.19 126 PRO B O 1
ATOM 2374 N N . VAL B 1 127 ? -2.963 7.059 5.535 1 96.75 127 VAL B N 1
ATOM 2375 C CA . VAL B 1 127 ? -1.798 7.312 6.371 1 96.75 127 VAL B CA 1
ATOM 2376 C C . VAL B 1 127 ? -2.115 6.953 7.82 1 96.75 127 VAL B C 1
ATOM 2378 O O . VAL B 1 127 ? -3.027 7.527 8.422 1 96.75 127 VAL B O 1
ATOM 2381 N N . THR B 1 128 ? -1.316 6.098 8.375 1 97.88 128 THR B N 1
ATOM 2382 C CA . THR B 1 128 ? -1.649 5.613 9.711 1 97.88 128 THR B CA 1
ATOM 2383 C C . THR B 1 128 ? -0.596 6.051 10.719 1 97.88 128 THR B C 1
ATOM 2385 O O . THR B 1 128 ? -0.788 5.895 11.93 1 97.88 128 THR B O 1
ATOM 2388 N N . GLY B 1 129 ? 0.537 6.566 10.211 1 98.31 129 GLY B N 1
ATOM 2389 C CA . GLY B 1 129 ? 1.586 7.031 11.109 1 98.31 129 GLY B CA 1
ATOM 2390 C C . GLY B 1 129 ? 2.678 7.805 10.391 1 98.31 129 GLY B C 1
ATOM 2391 O O . GLY B 1 129 ? 2.814 7.715 9.172 1 98.31 129 GLY B O 1
ATOM 2392 N N . ILE B 1 130 ? 3.393 8.539 11.195 1 98.69 130 ILE B N 1
ATOM 2393 C CA . ILE B 1 130 ? 4.551 9.305 10.742 1 98.69 130 ILE B CA 1
ATOM 2394 C C . ILE B 1 130 ? 5.645 9.266 11.805 1 98.69 130 ILE B C 1
ATOM 2396 O O . ILE B 1 130 ? 5.367 9.391 13 1 98.69 130 ILE B O 1
ATOM 2400 N N . LYS B 1 131 ? 6.805 9.078 11.359 1 98.75 131 LYS B N 1
ATOM 2401 C CA . LYS B 1 131 ? 7.965 9.133 12.242 1 98.75 131 LYS B CA 1
ATOM 2402 C C . LYS B 1 131 ? 8.984 10.156 11.75 1 98.75 131 LYS B C 1
ATOM 2404 O O . LYS B 1 131 ? 9.258 10.234 10.547 1 98.75 131 LYS B O 1
ATOM 2409 N N . VAL B 1 132 ? 9.508 10.859 12.672 1 98.44 132 VAL B N 1
ATOM 2410 C CA . VAL B 1 132 ? 10.539 11.852 12.359 1 98.44 132 VAL B CA 1
ATOM 2411 C C . VAL B 1 132 ? 11.922 11.234 12.562 1 98.44 132 VAL B C 1
ATOM 2413 O O . VAL B 1 132 ? 12.219 10.688 13.625 1 98.44 132 VAL B O 1
ATOM 2416 N N . HIS B 1 133 ? 12.648 11.289 11.562 1 98.19 133 HIS B N 1
ATOM 2417 C CA . HIS B 1 133 ? 14.07 10.977 11.68 1 98.19 133 HIS B CA 1
ATOM 2418 C C . HIS B 1 133 ? 14.906 12.242 11.828 1 98.19 133 HIS B C 1
ATOM 2420 O O . HIS B 1 133 ? 15.352 12.82 10.836 1 98.19 133 HIS B O 1
ATOM 2426 N N . GLN B 1 134 ? 15.164 12.57 13.008 1 95.38 134 GLN B N 1
ATOM 2427 C CA . GLN B 1 134 ? 15.781 13.844 13.359 1 95.38 134 GLN B CA 1
ATOM 2428 C C . GLN B 1 134 ? 17.172 13.961 12.758 1 95.38 134 GLN B C 1
ATOM 2430 O O . GLN B 1 134 ? 17.578 15.039 12.289 1 95.38 134 GLN B O 1
ATOM 2435 N N . ASP B 1 135 ? 17.906 12.938 12.766 1 96.25 135 ASP B N 1
ATOM 2436 C CA . ASP B 1 135 ? 19.297 12.961 12.289 1 96.25 135 ASP B CA 1
ATOM 2437 C C . ASP B 1 135 ? 19.359 13.258 10.797 1 96.25 135 ASP B C 1
ATOM 2439 O O . ASP B 1 135 ? 20.203 14.031 10.352 1 96.25 135 ASP B O 1
ATOM 2443 N N . SER B 1 136 ? 18.406 12.742 10.07 1 97.06 136 SER B N 1
ATOM 2444 C CA . SER B 1 136 ? 18.469 12.867 8.617 1 97.06 136 SER B CA 1
ATOM 2445 C C . SER B 1 136 ? 17.531 13.969 8.125 1 97.06 136 SER B C 1
ATOM 2447 O O . SER B 1 136 ? 17.578 14.359 6.961 1 97.06 136 SER B O 1
ATOM 2449 N N . GLY B 1 137 ? 16.656 14.484 9.008 1 97.25 137 GLY B N 1
ATOM 2450 C CA . GLY B 1 137 ? 15.703 15.492 8.586 1 97.25 137 GLY B CA 1
ATOM 2451 C C . GLY B 1 137 ? 14.602 14.93 7.707 1 97.25 137 GLY B C 1
ATOM 2452 O O . GLY B 1 137 ? 14.031 15.648 6.883 1 97.25 137 GLY B O 1
ATOM 2453 N N . MET B 1 138 ? 14.32 13.57 7.859 1 98.25 138 MET B N 1
ATOM 2454 C CA . MET B 1 138 ? 13.328 12.906 7.023 1 98.25 138 MET B CA 1
ATOM 2455 C C . MET B 1 138 ? 12.086 12.547 7.836 1 98.25 138 MET B C 1
ATOM 2457 O O . MET B 1 138 ? 12.164 12.375 9.055 1 98.25 138 MET B O 1
ATOM 2461 N N . LEU B 1 139 ? 10.945 12.516 7.109 1 98.38 139 LEU B N 1
ATOM 2462 C CA . LEU B 1 139 ? 9.695 11.977 7.633 1 98.38 139 LEU B CA 1
ATOM 2463 C C . LEU B 1 139 ? 9.359 10.641 6.98 1 98.38 139 LEU B C 1
ATOM 2465 O O . LEU B 1 139 ? 9.391 10.523 5.754 1 98.38 139 LEU B O 1
ATOM 2469 N N . GLU B 1 140 ? 9.086 9.68 7.801 1 98.38 140 GLU B N 1
ATOM 2470 C CA . GLU B 1 140 ? 8.609 8.398 7.293 1 98.38 140 GLU B CA 1
ATOM 2471 C C . GLU B 1 140 ? 7.105 8.25 7.488 1 98.38 140 GLU B C 1
ATOM 2473 O O . GLU B 1 140 ? 6.617 8.266 8.617 1 98.38 140 GLU B O 1
ATOM 2478 N N . PHE B 1 141 ? 6.418 8.109 6.379 1 97.44 141 PHE B N 1
ATOM 2479 C CA . PHE B 1 141 ? 4.969 7.938 6.387 1 97.44 141 PHE B CA 1
ATOM 2480 C C . PHE B 1 141 ? 4.602 6.465 6.246 1 97.44 141 PHE B C 1
ATOM 2482 O O . PHE B 1 141 ? 5.117 5.773 5.367 1 97.44 141 PHE B O 1
ATOM 2489 N N . PHE B 1 142 ? 3.715 6.027 7.086 1 96.44 142 PHE B N 1
ATOM 2490 C CA . PHE B 1 142 ? 3.232 4.652 7.059 1 96.44 142 PHE B CA 1
ATOM 2491 C C . PHE B 1 142 ? 1.791 4.594 6.566 1 96.44 142 PHE B C 1
ATOM 2493 O O . PHE B 1 142 ? 0.973 5.445 6.918 1 96.44 142 PHE B O 1
ATOM 2500 N N . VAL B 1 143 ? 1.54 3.58 5.809 1 93.44 143 VAL B N 1
ATOM 2501 C C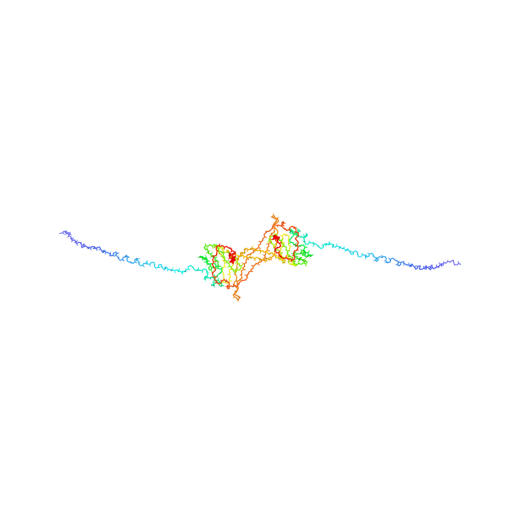A . VAL B 1 143 ? 0.163 3.379 5.371 1 93.44 143 VAL B CA 1
ATOM 2502 C C . VAL B 1 143 ? -0.379 2.076 5.953 1 93.44 143 VAL B C 1
ATOM 2504 O O . VAL B 1 143 ? 0.391 1.213 6.383 1 93.44 143 VAL B O 1
ATOM 2507 N N . GLY B 1 144 ? -1.645 1.988 6.129 1 85.88 144 GL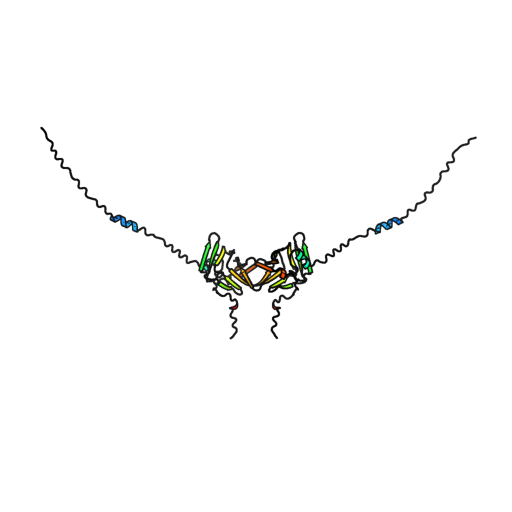Y B N 1
ATOM 2508 C CA . GLY B 1 144 ? -2.281 0.786 6.641 1 85.88 144 GLY B CA 1
ATOM 2509 C C . GLY B 1 144 ? -2.119 -0.412 5.727 1 85.88 144 GLY B C 1
ATOM 2510 O O . GLY B 1 144 ? -1.564 -0.292 4.629 1 85.88 144 GLY B O 1
ATOM 2511 N N . ALA B 1 145 ? -2.443 -1.5 6.32 1 86.94 145 ALA B N 1
ATOM 2512 C CA . ALA B 1 145 ? -2.408 -2.734 5.539 1 86.94 145 ALA B CA 1
ATOM 2513 C C . ALA B 1 145 ? -3.375 -2.664 4.359 1 86.94 145 ALA B C 1
ATOM 2515 O O . ALA B 1 145 ? -4.484 -2.139 4.488 1 86.94 145 ALA B O 1
ATOM 2516 N N . LEU B 1 146 ? -2.879 -3.17 3.201 1 91.31 146 LEU B N 1
ATOM 2517 C CA . LEU B 1 146 ? -3.699 -3.156 1.995 1 91.31 146 LEU B CA 1
ATOM 2518 C C . LEU B 1 146 ? -3.973 -4.574 1.506 1 91.31 146 LEU B C 1
ATOM 2520 O O . LEU B 1 146 ? -3.117 -5.453 1.634 1 91.31 146 LEU B O 1
ATOM 2524 N N . SER B 1 147 ? -5.156 -4.781 1.12 1 93.44 147 SER B N 1
ATOM 2525 C CA . SER B 1 147 ? -5.543 -6.023 0.461 1 93.44 147 SER B CA 1
ATOM 2526 C C . SER B 1 147 ? -6.598 -5.773 -0.613 1 93.44 147 SER B C 1
ATOM 2528 O O . SER B 1 147 ? -7.246 -4.727 -0.622 1 93.44 147 SER B O 1
ATOM 2530 N N . GLN B 1 148 ? -6.707 -6.719 -1.532 1 93.12 148 GLN B N 1
ATOM 2531 C CA . GLN B 1 148 ? -7.703 -6.641 -2.596 1 93.12 148 GLN B CA 1
ATOM 2532 C C . GLN B 1 148 ? -8.312 -8.008 -2.879 1 93.12 148 GLN B C 1
ATOM 2534 O O . GLN B 1 148 ? -7.613 -9.023 -2.889 1 93.12 148 GLN B O 1
ATOM 2539 N N . THR B 1 149 ? -9.578 -7.93 -3.057 1 95.75 149 THR B N 1
ATOM 2540 C CA . THR B 1 149 ? -10.281 -9.156 -3.4 1 95.75 149 THR B CA 1
ATOM 2541 C C . THR B 1 149 ? -10.664 -9.164 -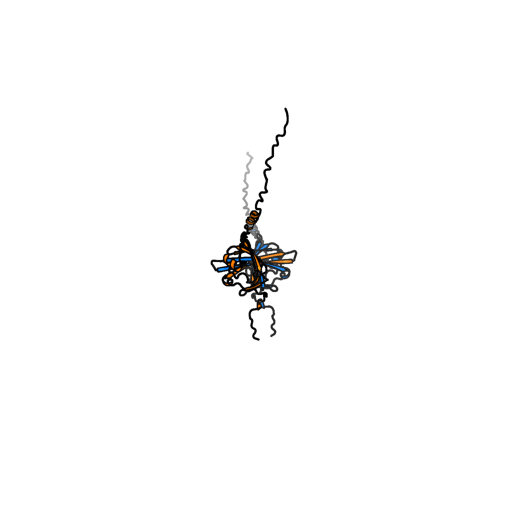4.879 1 95.75 149 THR B C 1
ATOM 2543 O O . THR B 1 149 ? -11.18 -8.172 -5.398 1 95.75 149 THR B O 1
ATOM 2546 N N . LEU B 1 150 ? -10.352 -10.25 -5.523 1 95.69 150 LEU B N 1
ATOM 2547 C CA . LEU B 1 150 ? -10.664 -10.453 -6.934 1 95.69 150 LEU B CA 1
ATOM 2548 C C . LEU B 1 150 ? -11.336 -11.805 -7.148 1 95.69 150 LEU B C 1
ATOM 2550 O O . LEU B 1 150 ? -11.094 -12.758 -6.402 1 95.69 150 LEU B O 1
ATOM 2554 N N . PRO B 1 151 ? -12.172 -11.914 -8.141 1 96.62 151 PRO B N 1
ATOM 2555 C CA . PRO B 1 151 ? -12.789 -13.219 -8.391 1 96.62 151 PRO B CA 1
ATOM 2556 C C . PRO B 1 151 ? -11.773 -14.273 -8.82 1 96.62 151 PRO B C 1
ATOM 2558 O O . PRO B 1 151 ? -10.938 -14.023 -9.688 1 96.62 151 PRO B O 1
ATOM 2561 N N . ALA B 1 152 ? -11.922 -15.453 -8.266 1 97.44 152 ALA B N 1
ATOM 2562 C CA . ALA B 1 152 ? -11.047 -16.562 -8.625 1 97.44 152 ALA B CA 1
ATOM 2563 C C . ALA B 1 152 ? -11.195 -16.922 -10.102 1 97.44 152 ALA B C 1
ATOM 2565 O O . ALA B 1 152 ? -10.25 -17.406 -10.727 1 97.44 152 ALA B O 1
ATOM 2566 N N . SER B 1 153 ? -12.344 -16.688 -10.625 1 95.88 153 SER B N 1
ATOM 2567 C CA . SER B 1 153 ? -12.648 -17.016 -12.008 1 95.88 153 SER B CA 1
ATOM 2568 C C . SER B 1 153 ? -11.75 -16.25 -12.977 1 95.88 153 SER B C 1
ATOM 2570 O O . SER B 1 153 ? -11.508 -16.703 -14.102 1 95.88 153 SER B O 1
ATOM 2572 N N . ASP B 1 154 ? -11.211 -15.086 -12.516 1 95.88 154 ASP B N 1
ATOM 2573 C CA . ASP B 1 154 ? -10.336 -14.289 -13.367 1 95.88 154 ASP B CA 1
ATOM 2574 C C . ASP B 1 154 ? -9 -15 -13.594 1 95.88 154 ASP B C 1
ATOM 2576 O O . ASP B 1 154 ? -8.234 -14.625 -14.492 1 95.88 154 ASP B O 1
ATOM 2580 N N . PHE B 1 155 ? -8.75 -16.062 -12.773 1 97 155 PHE B N 1
ATOM 2581 C CA . PHE B 1 155 ? -7.422 -16.656 -12.766 1 97 155 PHE B CA 1
ATOM 2582 C C . PHE B 1 155 ? -7.477 -18.125 -13.172 1 97 155 PHE B C 1
ATOM 2584 O O . PHE B 1 155 ? -6.656 -18.938 -12.727 1 97 155 PHE B O 1
ATOM 2591 N N . GLN B 1 156 ? -8.43 -18.516 -14 1 96.69 156 GLN B N 1
ATOM 2592 C CA . GLN B 1 156 ? -8.617 -19.906 -14.367 1 96.69 156 GLN B CA 1
ATOM 2593 C C . GLN B 1 156 ? -7.672 -20.312 -15.5 1 96.69 156 GLN B C 1
ATOM 2595 O O . GLN B 1 156 ? -7.195 -21.453 -15.547 1 96.69 156 GLN B O 1
ATOM 2600 N N . ASP B 1 157 ? -7.406 -19.375 -16.422 1 96.38 157 ASP B N 1
ATOM 2601 C CA . ASP B 1 157 ? -6.535 -19.672 -17.547 1 96.38 157 ASP B CA 1
ATOM 2602 C C . ASP B 1 157 ? -5.094 -19.25 -17.25 1 96.38 157 ASP B C 1
ATOM 2604 O O . ASP B 1 157 ? -4.855 -18.156 -16.734 1 96.38 157 ASP B O 1
ATOM 2608 N N . VAL B 1 158 ? -4.191 -20.141 -17.594 1 97.5 158 VAL B N 1
ATOM 2609 C CA . VAL B 1 158 ? -2.775 -19.828 -17.438 1 97.5 158 VAL B CA 1
ATOM 2610 C C . VAL B 1 158 ? -2.381 -18.703 -18.391 1 97.5 158 VAL B C 1
ATOM 2612 O O . VAL B 1 158 ? -2.465 -18.859 -19.609 1 97.5 158 VAL B O 1
ATOM 2615 N N . PRO B 1 159 ? -1.94 -17.625 -17.828 1 96.94 159 PRO B N 1
ATOM 2616 C CA . PRO B 1 159 ? -1.638 -16.5 -18.703 1 96.94 159 PRO B CA 1
ATOM 2617 C C . PRO B 1 159 ? -0.302 -16.656 -19.438 1 96.94 159 PRO B C 1
ATOM 2619 O O . PRO B 1 159 ? 0.607 -17.312 -18.922 1 96.94 159 PRO B O 1
ATOM 2622 N N . GLY B 1 160 ? -0.225 -16.016 -20.641 1 95.44 160 GLY B N 1
ATOM 2623 C CA . GLY B 1 160 ? 1.039 -15.945 -21.359 1 95.44 160 GLY B CA 1
ATOM 2624 C C . GLY B 1 160 ? 1.979 -14.891 -20.797 1 95.44 160 GLY B C 1
ATOM 2625 O O . GLY B 1 160 ? 1.542 -13.805 -20.406 1 95.44 160 GLY B O 1
ATOM 2626 N N . CYS B 1 161 ? 3.24 -15.234 -20.812 1 95.81 161 CYS B N 1
ATOM 2627 C CA . CYS B 1 161 ? 4.266 -14.312 -20.328 1 95.81 161 CYS B CA 1
ATOM 2628 C C . CYS B 1 161 ? 4.605 -13.281 -21.406 1 95.81 161 CYS B C 1
ATOM 2630 O O . CYS B 1 161 ? 4.859 -13.633 -22.562 1 95.81 161 CYS B O 1
ATOM 2632 N N . SER B 1 162 ? 4.539 -12.031 -20.953 1 93.69 162 SER B N 1
ATOM 2633 C CA . SER B 1 162 ? 5.09 -10.961 -21.781 1 93.69 162 SER B CA 1
ATOM 2634 C C . SER B 1 162 ? 6.426 -10.477 -21.234 1 93.69 162 SER B C 1
ATOM 2636 O O . SER B 1 162 ? 6.605 -10.375 -20.016 1 93.69 162 SER B O 1
ATOM 2638 N N . ARG B 1 163 ? 7.379 -10.203 -22.031 1 85.88 163 ARG B N 1
ATOM 2639 C CA . ARG B 1 163 ? 8.68 -9.711 -21.594 1 85.88 163 ARG B CA 1
ATOM 2640 C C . ARG B 1 163 ? 8.664 -8.203 -21.406 1 85.88 163 ARG B C 1
ATOM 2642 O O . ARG B 1 163 ? 9.547 -7.637 -20.75 1 85.88 163 ARG B O 1
ATOM 2649 N N . ARG B 1 164 ? 7.75 -7.488 -22 1 75.56 164 ARG B N 1
ATOM 2650 C CA . ARG B 1 164 ? 7.664 -6.039 -21.891 1 75.56 164 ARG B CA 1
ATOM 2651 C C . ARG B 1 164 ? 6.496 -5.633 -20.984 1 75.56 164 ARG B C 1
ATOM 2653 O O . ARG B 1 164 ? 5.445 -6.273 -21 1 75.56 164 ARG B O 1
ATOM 2660 N N . GLY B 1 165 ? 6.75 -4.914 -20.016 1 62.97 165 GLY B N 1
ATOM 2661 C CA . GLY B 1 165 ? 5.738 -4.371 -19.125 1 62.97 165 GLY B CA 1
ATOM 2662 C C . GLY B 1 165 ? 4.836 -3.35 -19.797 1 62.97 165 GLY B C 1
ATOM 2663 O O . GLY B 1 165 ? 4.191 -2.547 -19.109 1 62.97 165 GLY B O 1
ATOM 2664 N N . SER B 1 166 ? 4.91 -3.096 -21.125 1 56.66 166 SER B N 1
ATOM 2665 C CA . SER B 1 166 ? 4.258 -1.895 -21.641 1 56.66 166 SER B CA 1
ATOM 2666 C C . SER B 1 166 ? 2.752 -1.937 -21.391 1 56.66 166 SER B C 1
ATOM 2668 O O . SER B 1 166 ? 2.086 -2.908 -21.75 1 56.66 166 SER B O 1
ATOM 2670 N N . LEU B 1 167 ? 2.248 -1.426 -20.391 1 53.62 167 LEU B N 1
ATOM 2671 C CA . LEU B 1 167 ? 0.811 -1.199 -20.266 1 53.62 167 LEU B CA 1
ATOM 2672 C C . LEU B 1 167 ? 0.218 -0.738 -21.594 1 53.62 167 LEU B C 1
ATOM 2674 O O . LEU B 1 167 ? -1.001 -0.768 -21.781 1 53.62 167 LEU B O 1
ATOM 2678 N N . LEU B 1 168 ? 1.002 0.137 -22.359 1 41.44 168 LEU B N 1
ATOM 2679 C CA . LEU B 1 168 ? 0.443 0.759 -23.562 1 41.44 168 LEU B CA 1
ATOM 2680 C C . LEU B 1 168 ? 0.052 -0.296 -24.594 1 41.44 168 LEU B C 1
ATOM 2682 O O . LEU B 1 168 ? -0.27 0.036 -25.734 1 41.44 168 LEU B O 1
ATOM 2686 N N . ALA B 1 169 ? 0.302 -1.383 -24.391 1 38.91 169 ALA B N 1
ATOM 2687 C CA . ALA B 1 169 ? -0.006 -2.182 -25.578 1 38.91 169 ALA B CA 1
ATOM 2688 C C . ALA B 1 169 ? -1.513 -2.258 -25.812 1 38.91 169 ALA B C 1
ATOM 2690 O O . ALA B 1 169 ? -1.988 -3.109 -26.562 1 38.91 169 ALA B O 1
ATOM 2691 N N . THR B 1 170 ? -2.336 -1.729 -24.953 1 36.81 170 THR B N 1
ATOM 2692 C CA . THR B 1 170 ? -3.623 -1.856 -25.641 1 36.81 170 THR B CA 1
ATOM 2693 C C . THR B 1 170 ? -3.58 -1.2 -27.016 1 36.81 170 THR B C 1
ATOM 2695 O O . THR B 1 170 ? -2.889 -0.199 -27.203 1 36.81 170 THR B O 1
ATOM 2698 N N . ASN B 1 171 ? -4.203 -1.795 -28.094 1 35.31 171 ASN B N 1
ATOM 2699 C CA . ASN B 1 171 ? -4.535 -1.382 -29.453 1 35.31 171 ASN B CA 1
ATOM 2700 C C . ASN B 1 171 ? -5.074 0.046 -29.484 1 35.31 171 ASN B C 1
ATOM 2702 O O . ASN B 1 171 ? -6.273 0.266 -29.344 1 35.31 171 ASN B O 1
ATOM 2706 N N . LEU B 1 172 ? -4.668 1.062 -28.891 1 31.42 172 LEU B N 1
ATOM 2707 C CA . LEU B 1 172 ? -5.004 2.342 -29.5 1 31.42 172 LEU B CA 1
ATOM 2708 C C . LEU B 1 172 ? -4.523 2.395 -30.953 1 31.42 172 LEU B C 1
ATOM 2710 O O . LEU B 1 172 ? -3.322 2.512 -31.203 1 31.42 172 LEU B O 1
ATOM 2714 N N . ILE B 1 173 ? -5.141 1.699 -31.859 1 30.66 173 ILE B N 1
ATOM 2715 C CA . ILE B 1 173 ? -5.285 1.916 -33.281 1 30.66 173 ILE B CA 1
ATOM 2716 C C . ILE B 1 173 ? -5.496 3.402 -33.562 1 30.66 173 ILE B C 1
ATOM 2718 O O . ILE B 1 173 ? -6.539 3.963 -33.219 1 30.66 173 ILE B O 1
ATOM 2722 N N . LEU B 1 174 ? -4.582 4.301 -33.281 1 28.48 174 LEU B N 1
ATOM 2723 C CA . LEU B 1 174 ? -4.66 5.508 -34.125 1 28.48 174 LEU B CA 1
ATOM 2724 C C . LEU B 1 174 ? -4.766 5.156 -35.594 1 28.48 174 LEU B C 1
ATOM 2726 O O . LEU B 1 174 ? -4.035 4.293 -36.094 1 28.48 174 LEU B O 1
ATOM 2730 N N . PRO B 1 175 ? -5.965 5.367 -36.156 1 30.05 175 PRO B N 1
ATOM 2731 C CA . PRO B 1 175 ? -6.02 5.211 -37.625 1 30.05 175 PRO B CA 1
ATOM 2732 C C . PRO B 1 175 ? -4.82 5.836 -38.312 1 30.05 175 PRO B C 1
ATOM 2734 O O . PRO B 1 175 ? -4.32 6.879 -37.906 1 30.05 175 PRO B O 1
ATOM 2737 N N . LEU B 1 176 ? -4.062 5.113 -39 1 26.36 176 LEU B N 1
ATOM 2738 C CA . LEU B 1 176 ? -3.191 5.738 -40 1 26.36 176 LEU B CA 1
ATOM 2739 C C . LEU B 1 176 ? -3.977 6.691 -40.875 1 26.36 176 LEU B C 1
ATOM 2741 O O . LEU B 1 176 ? -5.113 6.398 -41.25 1 26.36 176 LEU B O 1
#

Sequence (352 aa):
MILIQSLTARKRLSPREDMFPQTLILFSALIILFHGDLVLSTTAPDDIHDVLPQYGFPKGLLPNNAVSYTLSPDDGFFTVQLDAPCYVHWDDQLVYYHSQISGTLTYGSVSHVSGIQAQKLFLWLPVTGIKVHQDSGMLEFFVGALSQTLPASDFQDVPGCSRRGSLLATNLILPLMILIQSLTARKRLSPREDMFPQTLILFSALIILFHGDLVLSTTAPDDIHDVLPQYGFPKGLLPNNAVSYTLSPDDGFFTVQLDAPCYVHWDDQLVYYHSQISGTLTYGSVSHVSGIQAQKLFLWLPVTGIKVHQDSGMLEFFVGALSQTLPASDFQDVPGCSRRGSLLATNLILPL

pLDDT: mean 76.85, std 27.11, range [24.05, 98.81]

Organism: Glycine max (NCBI:txid3847)

=== Feature glossary ===
A reading guide for the features in this record.

Start from the sequence.

  · Sequence gives the chain of amino acids in standard one-letter code (A=alanine, C=cysteine, …, Y=tyrosine), read N→C. It is the only feature that is directly encoded by the gene; all structural features are derived from the folded form of this sequence.

Fold it, and you get atomic coordinates and the backbone conformation that goes with them.

  · Structure coordinates are given as an mmCIF _atom_site loop: one row per atom with element, residue name, chain id, sequence number, and x/y/z position in Å. Only the four main-chain atoms per residue are included here; side chains are omitted to keep the record compact.

  · Backbone dihedral angles. Every residue except chain termini has a φ (preceding-C → N → Cα → C) and a ψ (N → Cα → C → next-N). They are reported in degrees following the IUPAC sign convention. Secondary structure is essentially a statement about which (φ, ψ) basin each residue occupies.

  · Eight-state secondary structure (DSSP): H is the canonical α-helix, G the tighter 3₁₀-helix, I the wider π-helix; E/B are β-structure, T and S are turns and bends, and '-' is everything else. DSSP derives these from the pattern of main-chain N–H···O=C hydrogen bonds, not from the sequence.

  · SS3 is a coarse helix/strand/coil call (letters a/b/c) made by the P-SEA algorithm from inter-Cα distances and dihedrals. It is less detailed than DSSP but needs only Cα positions.

Summarize the fold with a handful of shape descriptors and a per-residue structural alphabet.

  · Radius of gyration (Rg) is the root-mean-square distance of Cα atoms from their centroid — a single number for overall size and compactness. A globular domain of N residues has Rg ≈ 2.2·N^0.38 Å; an extended or disordered chain has a much larger Rg. The Cα contact count is the number of residue pairs whose Cα atoms are within 8 Å and are more than four positions apart in sequence — a standard proxy for tertiary packing density. The bounding box is the smallest axis-aligned box enclosing all Cα atoms.

  · 3Di is Foldseek's structural alphabet. Each residue is assigned one of twenty discrete states based on how its Cα sits relative to its spatial (not sequential) neighbors. Aligning 3Di strings finds structural homologs roughly as well as full 3D superposition, but orders of magnitude faster.

  · Solvent-accessible surface area (SASA) is the area in Å² traced out by the centre of a 1.4 Å probe sphere (a water molecule) rolled over the protein's van der Waals surface (Shrake–Rupley / Lee–Richards construction). Buried residues have near-zero SASA; fully exposed residues can exceed 200 Å². The total SASA scales roughly with the number of surface residues.

Ask how reliable the model is.

  · For AlphaFold models, the B-factor field carries pLDDT — the model's own estimate of local accuracy on a 0–100 scale. Regions with pLDDT<50 should be treated as essentially unmodeled; they often correspond to intrinsically disordered segments.

  · For experimental (PDB) structures, the B-factor (temperature factor) quantifies the positional spread of each atom in the crystal — a combination of thermal vibration and static disorder — in units of Å². High B-factors mark flexible loops or poorly resolved regions; low B-factors mark the rigid, well-ordered core.

  · Predicted Aligned Error (PAE) is an AlphaFold confidence matrix: entry (i, j) is the expected error in the position of residue j, in ångströms, when the prediction is superimposed on the true structure at residue i. Low PAE within a block of residues means that block is internally rigid and well-predicted; high PAE between two blocks means their relative placement is uncertain even if each block individually is confident.

Place it in context: what it resembles, what it is annotated as, and how it looks.

  · Structural nearest neighbors (via Foldseek easy-search vs the PDB). Reported per hit: target PDB id, E-value, and alignment TM-score. A TM-score above ~0.5 is the conventional threshold for 'same fold'.

  · Functional annotations link the protein to curated databases. InterPro entries identify conserved domains and families by matching the sequence against member-database signatures (Pfam, PROSITE, CDD, …). Gene Ontology (GO) terms describe molecular function, biological process, and cellular component in a controlled vocabulary. CATH places the structure in a hierarchical fold classification (Class/Architecture/Topology/Homologous-superfamily). The organism is the source species.

  · The contact map is a binary N×N matrix image: pixel (i, j) is dark where Cα_i and Cα_j are within 8 Å and |i−j|>4. Because the |i−j|>4 filter removes local helical contacts, off-diagonal stripes parallel to the main diagonal indicate parallel β-sheets; stripes perpendicular to it indicate antiparallel β-sheets. The Ramachandran plot scatters every residue's (φ, ψ) pair against the sterically allowed regions. The PAE heatmap renders the predicted-aligned-error matrix.

  · Six rendered views show the 3D structure from the faces of a cube — i.e. along ±x, ±y, ±z. Rendering representation is drawn randomly per protein from cartoon (secondary-structure ribbons), sticks (backbone bonds), or molecular surface; coloring is either N→C rainbow (blue at the N-terminus through red at the C-terminus) or one color per chain.